Protein AF-A0A8J3HXG1-F1 (afdb_monomer_lite)

pLDDT: mean 81.87, std 23.13, range [26.91, 98.62]

InterPro domains:
  IPR010187 Selenoprotein B, glycine/betaine/sarcosine/D-proline reductase [PF07355] (33-116)

Structure (mmCIF, N/CA/C/O backbone):
data_AF-A0A8J3HXG1-F1
#
_entry.id   AF-A0A8J3HXG1-F1
#
loop_
_atom_site.group_PDB
_atom_site.id
_atom_site.type_symbol
_atom_site.label_atom_id
_atom_site.label_alt_id
_atom_site.label_comp_id
_atom_site.label_asym_id
_atom_site.label_entity_id
_atom_site.label_seq_id
_atom_site.pdbx_PDB_ins_code
_atom_site.Cartn_x
_atom_site.Cartn_y
_atom_site.Cartn_z
_atom_site.occupancy
_atom_site.B_iso_or_equiv
_atom_site.auth_seq_id
_atom_site.auth_comp_id
_atom_site.auth_asym_id
_atom_site.auth_atom_id
_atom_site.pdbx_PDB_model_num
ATOM 1 N N . MET A 1 1 ? -11.378 2.260 12.219 1.00 91.81 1 MET A N 1
ATOM 2 C CA . MET A 1 1 ? -10.792 1.097 11.531 1.00 91.81 1 MET A CA 1
ATOM 3 C C . MET A 1 1 ? -9.953 1.572 10.358 1.00 91.81 1 MET A C 1
ATOM 5 O O . MET A 1 1 ? -10.366 2.506 9.683 1.00 91.81 1 MET A O 1
ATOM 9 N N . PHE A 1 2 ? -8.800 0.956 10.105 1.00 95.31 2 PHE A N 1
ATOM 10 C CA . PHE A 1 2 ? -7.929 1.315 8.974 1.00 95.31 2 PHE A CA 1
ATOM 11 C C . PHE A 1 2 ? -7.847 0.192 7.942 1.00 95.31 2 PHE A C 1
ATOM 13 O O . PHE A 1 2 ? -7.826 -0.980 8.311 1.00 95.31 2 PHE A O 1
ATOM 20 N N . ALA A 1 3 ? -7.747 0.545 6.661 1.00 97.69 3 ALA A N 1
ATOM 21 C CA . ALA A 1 3 ? -7.418 -0.394 5.589 1.00 97.69 3 ALA A CA 1
ATOM 22 C C . ALA A 1 3 ? -6.125 0.002 4.863 1.00 97.69 3 ALA A C 1
ATOM 24 O O . ALA A 1 3 ? -5.722 1.164 4.884 1.00 97.69 3 ALA A O 1
ATOM 25 N N . LEU A 1 4 ? -5.483 -0.974 4.220 1.00 98.00 4 LEU A N 1
ATOM 26 C CA . LEU A 1 4 ? -4.248 -0.794 3.465 1.00 98.00 4 LEU A CA 1
ATOM 27 C C . LEU A 1 4 ? -4.506 -0.841 1.958 1.00 98.00 4 LEU A C 1
ATOM 29 O O . LEU A 1 4 ? -5.237 -1.702 1.462 1.00 98.00 4 LEU A O 1
ATOM 33 N N . VAL A 1 5 ? -3.839 0.048 1.229 1.00 98.56 5 VAL A N 1
ATOM 34 C CA . VAL A 1 5 ? -3.681 -0.031 -0.225 1.00 98.56 5 VAL A CA 1
ATOM 35 C C . VAL A 1 5 ? -2.202 0.126 -0.550 1.00 98.56 5 VAL A C 1
ATOM 37 O O . VAL A 1 5 ? -1.609 1.163 -0.271 1.00 98.56 5 VAL A O 1
ATOM 40 N N . SER A 1 6 ? -1.587 -0.886 -1.152 1.00 98.19 6 SER A N 1
ATOM 41 C CA . SER A 1 6 ? -0.173 -0.829 -1.518 1.00 98.19 6 SER A CA 1
ATOM 42 C C . SER A 1 6 ? 0.020 -0.901 -3.019 1.00 98.19 6 SER A C 1
ATOM 44 O O . SER A 1 6 ? -0.536 -1.767 -3.684 1.00 98.19 6 SER A O 1
ATOM 46 N N . THR A 1 7 ? 0.852 -0.002 -3.536 1.00 97.69 7 THR A N 1
ATOM 47 C CA . THR A 1 7 ? 1.308 0.020 -4.936 1.00 97.69 7 THR A CA 1
ATOM 48 C C . THR A 1 7 ? 2.710 -0.577 -5.074 1.00 97.69 7 THR A C 1
ATOM 50 O O . THR A 1 7 ? 3.541 -0.086 -5.832 1.00 97.69 7 THR A O 1
ATOM 53 N N . ALA A 1 8 ? 3.022 -1.569 -4.244 1.00 96.88 8 ALA A N 1
ATOM 54 C CA . ALA A 1 8 ? 4.334 -2.201 -4.183 1.00 96.88 8 ALA A CA 1
ATOM 55 C C . ALA A 1 8 ? 4.345 -3.623 -4.763 1.00 96.88 8 ALA A C 1
ATOM 57 O O . ALA A 1 8 ? 5.303 -4.355 -4.569 1.00 96.88 8 ALA A O 1
ATOM 58 N N . GLY A 1 9 ? 3.279 -4.049 -5.442 1.00 97.19 9 GLY A N 1
ATOM 59 C CA . GLY A 1 9 ? 3.188 -5.411 -5.962 1.00 97.19 9 GLY A CA 1
ATOM 60 C C . GLY A 1 9 ? 2.950 -6.467 -4.885 1.00 97.19 9 GLY A C 1
ATOM 61 O O . GLY A 1 9 ? 3.383 -7.601 -5.051 1.00 97.19 9 GLY A O 1
ATOM 62 N N . ILE A 1 10 ? 2.236 -6.121 -3.808 1.00 97.88 10 ILE A N 1
ATOM 63 C CA . ILE A 1 10 ? 1.809 -7.075 -2.771 1.00 97.88 10 ILE A CA 1
ATOM 64 C C . ILE A 1 10 ? 0.659 -7.939 -3.296 1.00 97.88 10 ILE A C 1
ATOM 66 O O . ILE A 1 10 ? -0.279 -7.423 -3.911 1.00 97.88 10 ILE A O 1
ATOM 70 N N . HIS A 1 11 ? 0.710 -9.243 -3.049 1.00 98.44 11 HIS A N 1
ATOM 71 C CA . HIS A 1 11 ? -0.382 -10.179 -3.328 1.00 98.44 11 HIS A CA 1
ATOM 72 C C . HIS A 1 11 ? -0.266 -11.446 -2.470 1.00 98.44 11 HIS A C 1
ATOM 74 O O . HIS A 1 11 ? 0.740 -11.650 -1.791 1.00 98.44 11 HIS A O 1
ATOM 80 N N . LEU A 1 12 ? -1.297 -12.295 -2.493 1.00 98.38 12 LEU A N 1
ATOM 81 C CA . LEU A 1 12 ? -1.225 -13.631 -1.896 1.00 98.38 12 LEU A CA 1
ATOM 82 C C . LEU A 1 12 ? -0.347 -14.534 -2.764 1.00 98.38 12 LEU A C 1
ATOM 84 O O . LEU A 1 12 ? -0.404 -14.450 -3.992 1.00 98.38 12 LEU A O 1
ATOM 88 N N . ARG A 1 13 ? 0.408 -15.439 -2.143 1.00 97.50 13 ARG A N 1
ATOM 89 C CA . ARG A 1 13 ? 1.285 -16.395 -2.841 1.00 97.50 13 ARG A CA 1
ATOM 90 C C . ARG A 1 13 ? 0.547 -17.274 -3.851 1.00 97.50 13 ARG A C 1
ATOM 92 O O . ARG A 1 13 ? 1.128 -17.675 -4.850 1.00 97.50 13 ARG A O 1
ATOM 99 N N . GLU A 1 14 ? -0.724 -17.564 -3.599 1.00 96.75 14 GLU A N 1
ATOM 100 C CA . GLU A 1 14 ? -1.574 -18.405 -4.445 1.00 96.75 14 GLU A CA 1
ATOM 101 C C . GLU A 1 14 ? -2.212 -17.636 -5.613 1.00 96.75 14 GLU A C 1
ATOM 103 O O . GLU A 1 14 ? -2.829 -18.240 -6.490 1.00 96.75 14 GLU A O 1
ATOM 108 N N . GLN A 1 15 ? -2.117 -16.303 -5.618 1.00 97.31 15 GLN A N 1
ATOM 109 C CA . GLN A 1 15 ? -2.610 -15.475 -6.715 1.00 97.31 15 GLN A CA 1
ATOM 110 C C . GLN A 1 15 ? -1.582 -15.402 -7.844 1.00 97.31 15 GLN A C 1
ATOM 112 O O . GLN A 1 15 ? -0.378 -15.430 -7.603 1.00 97.31 15 GLN A O 1
ATOM 117 N N . GLU A 1 16 ? -2.077 -15.221 -9.071 1.00 97.06 16 GLU A N 1
ATOM 118 C CA . GLU A 1 16 ? -1.235 -14.964 -10.242 1.00 97.06 16 GLU A CA 1
ATOM 119 C C . GLU A 1 16 ? -0.272 -13.791 -9.958 1.00 97.06 16 GLU A C 1
ATOM 121 O O . GLU A 1 16 ? -0.759 -12.704 -9.596 1.00 97.06 16 GLU A O 1
ATOM 126 N N . PRO A 1 17 ? 1.053 -13.981 -10.118 1.00 97.62 17 PRO A N 1
ATOM 127 C CA . PRO A 1 17 ? 2.040 -12.914 -9.986 1.00 97.62 17 PRO A CA 1
ATOM 128 C C . PRO A 1 17 ? 1.773 -11.751 -10.951 1.00 97.62 17 PRO A C 1
ATOM 130 O O . PRO A 1 17 ? 1.170 -11.922 -12.011 1.00 97.62 17 PRO A O 1
ATOM 133 N N . TYR A 1 18 ? 2.225 -10.549 -10.595 1.00 97.56 18 TYR A N 1
ATOM 134 C CA . TYR A 1 18 ? 2.090 -9.384 -11.473 1.00 97.56 18 TYR A CA 1
ATOM 135 C C . TYR A 1 18 ? 3.049 -9.448 -12.666 1.00 97.56 18 TYR A C 1
ATOM 137 O O . TYR A 1 18 ? 4.173 -9.944 -12.556 1.00 97.56 18 TYR A O 1
ATOM 145 N N . ASN A 1 19 ? 2.649 -8.848 -13.788 1.00 96.00 19 ASN A N 1
ATOM 146 C CA . ASN A 1 19 ? 3.582 -8.582 -14.879 1.00 96.00 19 ASN A CA 1
ATOM 147 C C . ASN A 1 19 ? 4.505 -7.405 -14.513 1.00 96.00 19 ASN A C 1
ATOM 149 O O . ASN A 1 19 ? 4.086 -6.248 -14.444 1.00 96.00 19 ASN A O 1
ATOM 153 N N . VAL A 1 20 ? 5.789 -7.691 -14.301 1.00 94.62 20 VAL A N 1
ATOM 154 C CA . VAL A 1 20 ? 6.754 -6.690 -13.826 1.00 94.62 20 VAL A CA 1
ATOM 155 C C . VAL A 1 20 ? 7.120 -5.612 -14.857 1.00 94.62 20 VAL A C 1
ATOM 157 O O . VAL A 1 20 ? 7.637 -4.560 -14.475 1.00 94.62 20 VAL A O 1
ATOM 160 N N . ASP A 1 21 ? 6.803 -5.819 -16.138 1.00 92.00 21 ASP A N 1
ATOM 161 C CA . ASP A 1 21 ? 7.042 -4.842 -17.211 1.00 92.00 21 ASP A CA 1
ATOM 162 C C . ASP A 1 21 ? 5.937 -3.772 -17.306 1.00 92.00 21 ASP A C 1
ATOM 164 O O . ASP A 1 21 ? 6.075 -2.772 -18.016 1.00 92.00 21 ASP A O 1
ATOM 168 N N . GLY A 1 22 ? 4.845 -3.952 -16.561 1.00 88.88 22 GLY A N 1
ATOM 169 C CA . GLY A 1 22 ? 3.719 -3.030 -16.502 1.00 88.88 22 GLY A CA 1
ATOM 170 C C . GLY A 1 22 ? 2.407 -3.778 -16.319 1.00 88.88 22 GLY A C 1
ATOM 171 O O . GLY A 1 22 ? 1.957 -4.474 -17.228 1.00 88.88 22 GLY A O 1
ATOM 172 N N . ASP A 1 23 ? 1.765 -3.592 -15.167 1.00 91.81 23 ASP A N 1
ATOM 173 C CA . ASP A 1 23 ? 0.525 -4.287 -14.825 1.00 91.81 23 ASP A CA 1
ATOM 174 C C . ASP A 1 23 ? -0.459 -3.337 -14.137 1.00 91.81 23 ASP A C 1
ATOM 176 O O . ASP A 1 23 ? -0.133 -2.643 -13.174 1.00 91.81 23 ASP A O 1
ATOM 180 N N . ASN A 1 24 ? -1.679 -3.308 -14.665 1.00 96.38 24 ASN A N 1
ATOM 181 C CA . ASN A 1 24 ? -2.797 -2.524 -14.148 1.00 96.38 24 ASN A CA 1
ATOM 182 C C . ASN A 1 24 ? -3.816 -3.391 -13.386 1.00 96.38 24 ASN A C 1
ATOM 184 O O . ASN A 1 24 ? -4.893 -2.920 -13.016 1.00 96.38 24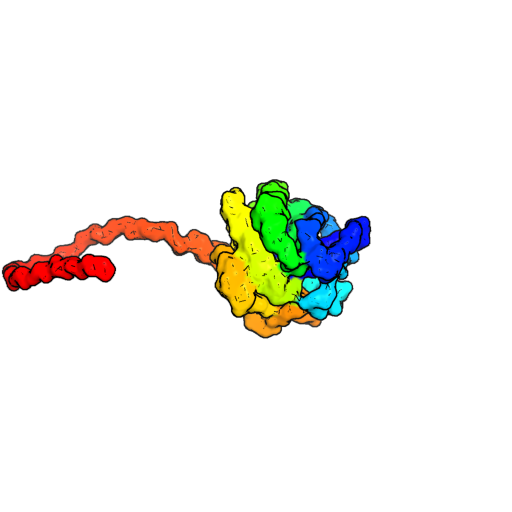 ASN A O 1
ATOM 188 N N . SER A 1 25 ? -3.497 -4.657 -13.139 1.00 97.19 25 SER A N 1
ATOM 189 C CA . SER A 1 25 ? -4.263 -5.528 -12.266 1.00 97.19 25 SER A CA 1
ATOM 190 C C . SER A 1 25 ? -3.928 -5.268 -10.797 1.00 97.19 25 SER A C 1
ATOM 192 O O . SER A 1 25 ? -2.834 -4.845 -10.425 1.00 97.19 25 SER A O 1
ATOM 194 N N . TRP A 1 26 ? -4.908 -5.528 -9.943 1.00 98.25 26 TRP A N 1
ATOM 195 C CA . TRP A 1 26 ? -4.802 -5.442 -8.492 1.00 98.25 26 TRP A CA 1
ATOM 196 C C . TRP A 1 26 ? -5.302 -6.748 -7.877 1.00 98.25 26 TRP A C 1
ATOM 198 O O . TRP A 1 26 ? -5.868 -7.607 -8.563 1.00 98.25 26 TRP A O 1
ATOM 208 N N . ARG A 1 27 ? -5.062 -6.929 -6.583 1.00 98.31 27 ARG A N 1
ATOM 209 C CA . ARG A 1 27 ? -5.483 -8.095 -5.813 1.00 98.31 27 ARG A CA 1
ATOM 210 C C . ARG A 1 27 ? -6.195 -7.651 -4.549 1.00 98.31 27 ARG A C 1
ATOM 212 O O . ARG A 1 27 ? -5.752 -6.736 -3.855 1.00 98.31 27 ARG A O 1
ATOM 219 N N . LEU A 1 28 ? -7.302 -8.322 -4.254 1.00 98.19 28 LEU A N 1
ATOM 220 C CA . LEU A 1 28 ? -7.943 -8.224 -2.953 1.00 98.19 28 LEU A CA 1
ATOM 221 C C . LEU A 1 28 ? -7.133 -9.043 -1.947 1.00 98.19 28 LEU A C 1
ATOM 223 O O . LEU A 1 28 ? -6.837 -10.213 -2.198 1.00 98.19 28 LEU A O 1
ATOM 227 N N . ILE A 1 29 ? -6.821 -8.428 -0.814 1.00 98.44 29 ILE A N 1
ATOM 228 C CA . ILE A 1 29 ? -6.118 -9.044 0.307 1.00 98.44 29 ILE A CA 1
ATOM 229 C C . ILE A 1 29 ? -7.092 -9.085 1.497 1.00 98.44 29 ILE A C 1
ATOM 231 O O . ILE A 1 29 ? -7.519 -8.022 1.961 1.00 98.44 29 ILE A O 1
ATOM 235 N N . PRO A 1 30 ? -7.493 -10.276 1.981 1.00 97.38 30 PRO A N 1
ATOM 236 C CA . PRO A 1 30 ? -8.384 -10.401 3.134 1.00 97.38 30 PRO A CA 1
ATOM 237 C C . PRO A 1 30 ? -7.750 -9.865 4.423 1.00 97.38 30 PRO A C 1
ATOM 239 O O . PRO A 1 30 ? -6.590 -10.142 4.713 1.00 97.38 30 PRO A O 1
ATOM 242 N N . GLY A 1 31 ? -8.525 -9.164 5.250 1.00 94.75 31 GLY A N 1
ATOM 243 C CA . GLY A 1 31 ? -8.043 -8.589 6.512 1.00 94.75 31 GLY A CA 1
ATOM 244 C C . GLY A 1 31 ? -7.661 -9.615 7.586 1.00 94.75 31 GLY A C 1
ATOM 245 O O . GLY A 1 31 ? -7.004 -9.258 8.560 1.00 94.75 31 GLY A O 1
ATOM 246 N N . ASN A 1 32 ? -8.019 -10.894 7.419 1.00 95.25 32 ASN A N 1
ATOM 247 C CA . ASN A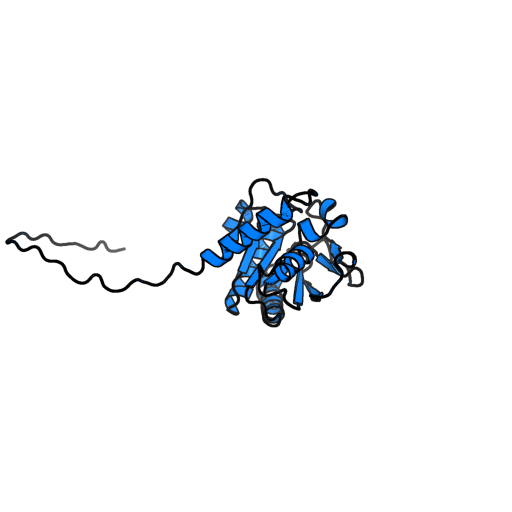 1 32 ? -7.655 -12.009 8.306 1.00 95.25 32 ASN A CA 1
ATOM 248 C C . ASN A 1 32 ? -6.511 -12.893 7.763 1.00 95.25 32 ASN A C 1
ATOM 250 O O . ASN A 1 32 ? -6.193 -13.912 8.378 1.00 95.25 32 ASN A O 1
ATOM 254 N N . ILE A 1 33 ? -5.899 -12.518 6.632 1.00 97.50 33 ILE A N 1
ATOM 255 C CA . ILE A 1 33 ? -4.796 -13.274 6.022 1.00 97.50 33 ILE A CA 1
ATOM 256 C C . ILE A 1 33 ? -3.579 -13.337 6.954 1.00 97.50 33 ILE A C 1
ATOM 258 O O . ILE A 1 33 ? -3.272 -12.360 7.640 1.00 97.50 33 ILE A O 1
ATOM 262 N N . GLN A 1 34 ? -2.870 -14.462 6.984 1.00 97.50 34 GLN A N 1
ATOM 263 C CA . GLN A 1 34 ? -1.567 -14.515 7.653 1.00 97.50 34 GLN A CA 1
ATOM 264 C C . GLN A 1 34 ? -0.536 -13.824 6.753 1.00 97.50 34 GLN A C 1
ATOM 266 O O . GLN A 1 34 ? -0.524 -14.056 5.544 1.00 97.50 34 GLN A O 1
ATOM 271 N N . THR A 1 35 ? 0.279 -12.920 7.293 1.00 95.31 35 THR A N 1
ATOM 272 C CA . THR A 1 35 ? 1.196 -12.092 6.488 1.00 95.31 35 THR A CA 1
ATOM 273 C C . THR A 1 35 ? 2.280 -12.918 5.804 1.00 95.31 35 THR A C 1
ATOM 275 O O . THR A 1 35 ? 2.737 -12.543 4.728 1.00 95.31 35 THR A O 1
ATOM 278 N N . GLU A 1 36 ? 2.592 -14.105 6.321 1.00 95.56 36 GLU A N 1
ATOM 279 C CA . GLU A 1 36 ? 3.483 -15.080 5.692 1.00 95.56 36 GLU A CA 1
ATOM 280 C C . GLU A 1 36 ? 2.924 -15.619 4.367 1.00 95.56 36 GLU A C 1
ATOM 282 O O . GLU A 1 36 ? 3.687 -16.106 3.534 1.00 95.56 36 GLU A O 1
ATOM 287 N N . GLN A 1 37 ? 1.608 -15.521 4.142 1.00 97.69 37 GLN A N 1
ATOM 288 C CA . GLN A 1 37 ? 0.949 -15.891 2.881 1.00 97.69 37 GLN A CA 1
ATOM 289 C C . GLN A 1 37 ? 1.020 -14.779 1.829 1.00 97.69 37 GLN A C 1
ATOM 291 O O . GLN A 1 37 ? 0.559 -14.967 0.704 1.00 97.69 37 GLN A O 1
ATOM 296 N N . LEU A 1 38 ? 1.587 -13.622 2.173 1.00 98.19 38 LEU A N 1
ATOM 297 C CA . LEU A 1 38 ? 1.818 -12.530 1.240 1.00 98.19 38 LEU A CA 1
ATOM 298 C C . LEU A 1 38 ? 3.214 -12.632 0.624 1.00 98.19 38 LEU A C 1
ATOM 300 O O . LEU A 1 38 ? 4.141 -13.211 1.194 1.00 98.19 38 LEU A O 1
ATOM 304 N N . MET A 1 39 ? 3.349 -12.062 -0.567 1.00 97.62 39 MET A N 1
ATOM 305 C CA . MET A 1 39 ? 4.622 -11.886 -1.252 1.00 97.62 39 MET A CA 1
ATOM 306 C C . MET A 1 39 ? 4.608 -10.632 -2.130 1.00 97.62 39 MET A C 1
ATOM 308 O O . MET A 1 39 ? 3.556 -10.026 -2.361 1.00 97.62 39 MET A O 1
ATOM 312 N N . VAL A 1 40 ? 5.791 -10.265 -2.621 1.00 97.81 40 VAL A N 1
ATOM 313 C CA . VAL A 1 40 ? 6.011 -9.167 -3.561 1.00 97.81 40 VAL A CA 1
ATOM 314 C C . VAL A 1 40 ? 6.325 -9.739 -4.943 1.00 97.81 40 VAL A C 1
ATOM 316 O O . VAL A 1 40 ? 7.210 -10.579 -5.079 1.00 97.81 40 VAL A O 1
ATOM 319 N N . THR A 1 41 ? 5.659 -9.231 -5.981 1.00 97.31 41 THR A N 1
ATOM 320 C CA . THR A 1 41 ? 6.118 -9.374 -7.372 1.00 97.31 41 THR A CA 1
ATOM 321 C C . THR A 1 41 ? 6.328 -7.990 -7.971 1.00 97.31 41 THR A C 1
ATOM 323 O O . THR A 1 41 ? 5.383 -7.363 -8.457 1.00 97.31 41 THR A O 1
ATOM 326 N N . HIS A 1 42 ? 7.565 -7.486 -7.903 1.00 95.31 42 HIS A N 1
ATOM 327 C CA . HIS A 1 42 ? 7.916 -6.161 -8.406 1.00 95.31 42 HIS A CA 1
ATOM 328 C C . HIS A 1 42 ? 9.433 -5.986 -8.594 1.00 95.31 42 HIS A C 1
ATOM 330 O O . HIS A 1 42 ? 10.186 -6.087 -7.636 1.00 95.31 42 HIS A O 1
ATOM 336 N N . SER A 1 43 ? 9.901 -5.638 -9.798 1.00 94.12 43 SER A N 1
ATOM 337 C CA . SER A 1 43 ? 11.346 -5.565 -10.103 1.00 94.12 43 SER A CA 1
ATOM 338 C C . SER A 1 43 ? 11.976 -4.165 -10.012 1.00 94.12 43 SER A C 1
ATOM 340 O O . SER A 1 43 ? 13.196 -4.041 -10.085 1.00 94.12 43 SER A O 1
ATOM 342 N N . HIS A 1 44 ? 11.185 -3.093 -9.850 1.00 92.75 44 HIS A N 1
ATOM 343 C CA . HIS A 1 44 ? 11.702 -1.705 -9.884 1.00 92.75 44 HIS A CA 1
ATOM 344 C C . HIS A 1 44 ? 12.054 -1.104 -8.510 1.00 92.75 44 HIS A C 1
ATOM 346 O O . HIS A 1 44 ? 12.119 0.121 -8.377 1.00 92.75 44 HIS A O 1
ATOM 352 N N . TYR A 1 45 ? 12.235 -1.933 -7.480 1.00 93.12 45 TYR A N 1
ATOM 353 C CA . TYR A 1 45 ? 12.823 -1.549 -6.191 1.00 93.12 45 TYR A CA 1
ATOM 354 C C . TYR A 1 45 ? 13.402 -2.787 -5.481 1.00 93.12 45 TYR A C 1
ATOM 356 O O . TYR A 1 45 ? 13.021 -3.909 -5.805 1.00 93.12 45 TYR A O 1
ATOM 364 N N . ASP A 1 46 ? 14.320 -2.586 -4.533 1.00 92.50 46 ASP A N 1
ATOM 365 C CA . ASP A 1 46 ? 14.860 -3.671 -3.704 1.00 92.50 46 ASP A CA 1
ATOM 366 C C . ASP A 1 46 ? 13.850 -4.052 -2.615 1.00 92.50 46 ASP A C 1
ATOM 368 O O . ASP A 1 46 ? 13.515 -3.229 -1.761 1.00 92.50 46 ASP A O 1
ATOM 372 N N . HIS A 1 47 ? 13.341 -5.281 -2.674 1.00 93.00 47 HIS A N 1
ATOM 373 C CA . HIS A 1 47 ? 12.312 -5.790 -1.771 1.00 93.00 47 HIS A CA 1
ATOM 374 C C . HIS A 1 47 ? 12.813 -6.902 -0.837 1.00 93.00 47 HIS A C 1
ATOM 376 O O . HIS A 1 47 ? 11.994 -7.563 -0.207 1.00 93.00 47 HIS A O 1
ATOM 382 N N . GLN A 1 48 ? 14.132 -7.079 -0.680 1.00 92.38 48 GLN A N 1
ATOM 383 C CA . GLN A 1 48 ? 14.703 -8.116 0.199 1.00 92.38 48 GLN A CA 1
ATOM 384 C C . GLN A 1 48 ? 14.226 -8.020 1.658 1.00 92.38 48 GLN A C 1
ATOM 386 O O . GLN A 1 48 ? 14.061 -9.042 2.325 1.00 92.38 48 GLN A O 1
ATOM 391 N N . ASP A 1 49 ? 13.998 -6.806 2.163 1.00 90.25 49 ASP A N 1
ATOM 392 C CA . ASP A 1 49 ? 13.441 -6.606 3.505 1.00 90.25 49 ASP A CA 1
ATOM 393 C C . ASP A 1 49 ? 11.969 -7.043 3.562 1.00 90.25 49 ASP A C 1
ATOM 395 O O . ASP A 1 49 ? 11.564 -7.707 4.511 1.00 90.25 49 ASP A O 1
ATOM 399 N N . ALA A 1 50 ? 11.185 -6.742 2.520 1.00 91.38 50 ALA A N 1
ATOM 400 C CA . ALA A 1 50 ? 9.776 -7.131 2.414 1.00 91.38 50 ALA A CA 1
ATOM 401 C C . ALA A 1 50 ? 9.585 -8.642 2.217 1.00 91.38 50 ALA A C 1
ATOM 403 O O . ALA A 1 50 ? 8.577 -9.196 2.654 1.00 91.38 50 ALA A O 1
ATOM 404 N N . ASP A 1 51 ? 10.552 -9.311 1.587 1.00 93.19 51 ASP A N 1
ATOM 405 C CA . ASP A 1 51 ? 10.569 -10.770 1.448 1.00 93.19 51 ASP A CA 1
ATOM 406 C C . ASP A 1 51 ? 10.784 -11.477 2.791 1.00 93.19 51 ASP A C 1
ATOM 408 O O . ASP A 1 51 ? 10.326 -12.607 2.972 1.00 93.19 51 ASP A O 1
ATOM 412 N N . GLN A 1 52 ? 11.477 -10.819 3.726 1.00 91.75 52 GLN A N 1
ATOM 413 C CA . GLN A 1 52 ? 11.695 -11.307 5.088 1.00 91.75 52 GLN A CA 1
ATOM 414 C C . GLN A 1 52 ? 10.544 -10.921 6.023 1.00 91.75 52 GLN A C 1
ATOM 416 O O . GLN A 1 52 ? 10.067 -11.763 6.780 1.00 91.75 52 GLN A O 1
ATOM 421 N N . ASP A 1 53 ? 10.095 -9.665 5.966 1.00 91.38 53 ASP A N 1
ATOM 422 C CA . ASP A 1 53 ? 8.951 -9.151 6.717 1.00 91.38 53 ASP A CA 1
ATOM 423 C C . ASP A 1 53 ? 8.148 -8.157 5.870 1.00 91.38 53 ASP A C 1
ATOM 425 O O . ASP A 1 53 ? 8.513 -6.989 5.698 1.00 91.38 53 ASP A O 1
ATOM 429 N N . ILE A 1 54 ? 6.986 -8.609 5.396 1.00 93.00 54 ILE A N 1
ATOM 430 C CA . ILE A 1 54 ? 6.093 -7.811 4.554 1.00 93.00 54 ILE A CA 1
ATOM 431 C C . ILE A 1 54 ? 5.625 -6.524 5.255 1.00 93.00 54 ILE A C 1
ATOM 433 O O . ILE A 1 54 ? 5.246 -5.562 4.583 1.00 93.00 54 ILE A O 1
ATOM 437 N N . ASN A 1 55 ? 5.672 -6.458 6.594 1.00 91.75 55 ASN A N 1
ATOM 438 C CA . ASN A 1 55 ? 5.234 -5.293 7.361 1.00 91.75 55 ASN A CA 1
ATOM 439 C C . ASN A 1 55 ? 6.098 -4.044 7.125 1.00 91.75 55 ASN A C 1
ATOM 441 O O . ASN A 1 55 ? 5.639 -2.937 7.424 1.00 91.75 55 ASN A O 1
ATOM 445 N N . CYS A 1 56 ? 7.291 -4.170 6.528 1.00 88.19 56 CYS A N 1
ATOM 446 C CA . CYS A 1 56 ? 8.105 -3.014 6.133 1.00 88.19 56 CYS A CA 1
ATOM 447 C C . CYS A 1 56 ? 7.438 -2.161 5.032 1.00 88.19 56 CYS A C 1
ATOM 449 O O . CYS A 1 56 ? 7.746 -0.973 4.881 1.00 88.19 56 CYS A O 1
ATOM 451 N N . ILE A 1 57 ? 6.489 -2.737 4.282 1.00 90.62 57 ILE A N 1
ATOM 452 C CA . ILE A 1 57 ? 5.770 -2.065 3.193 1.00 90.62 57 ILE A CA 1
ATOM 453 C C . ILE A 1 57 ? 4.251 -2.255 3.248 1.00 90.62 57 ILE A C 1
ATOM 455 O O . ILE A 1 57 ? 3.507 -1.423 2.727 1.00 90.62 57 ILE A O 1
ATOM 459 N N . PHE A 1 58 ? 3.769 -3.303 3.909 1.00 95.25 58 PHE A N 1
ATOM 460 C CA . PHE A 1 58 ? 2.358 -3.624 4.081 1.00 95.25 58 PHE A CA 1
ATOM 461 C C . PHE A 1 58 ? 2.076 -3.968 5.555 1.00 95.25 58 PHE A C 1
ATOM 463 O O . PHE A 1 58 ? 2.010 -5.144 5.910 1.00 95.25 58 PHE A O 1
ATOM 470 N N . PRO A 1 59 ? 1.942 -2.954 6.436 1.00 93.62 59 PRO A N 1
ATOM 471 C CA . PRO A 1 59 ? 1.978 -3.107 7.897 1.00 93.62 59 PRO A CA 1
ATOM 472 C C . PRO A 1 59 ? 0.670 -3.661 8.488 1.00 93.62 59 PRO A C 1
ATOM 474 O O . PRO A 1 59 ? 0.026 -3.028 9.328 1.00 93.62 59 PRO A O 1
ATOM 477 N N . LEU A 1 60 ? 0.235 -4.830 8.020 1.00 94.88 60 LEU A N 1
ATOM 478 C CA . LEU A 1 60 ? -1.020 -5.451 8.430 1.00 94.88 60 LEU A CA 1
ATOM 479 C C . LEU A 1 60 ? -0.968 -5.927 9.884 1.00 94.88 60 LEU A C 1
ATOM 481 O O . LEU A 1 60 ? -1.892 -5.647 10.648 1.00 94.88 60 LEU A O 1
ATOM 485 N N . ASP A 1 61 ? 0.118 -6.581 10.294 1.00 93.69 61 ASP A N 1
ATOM 486 C CA . ASP A 1 61 ? 0.255 -7.049 11.676 1.00 93.69 61 ASP A CA 1
ATOM 487 C C . ASP A 1 61 ? 0.417 -5.881 12.630 1.00 93.69 61 ASP A C 1
ATOM 489 O O . ASP A 1 61 ? -0.161 -5.878 13.711 1.00 93.69 61 ASP A O 1
ATOM 493 N N . ARG A 1 62 ? 1.095 -4.819 12.189 1.00 90.62 62 ARG A N 1
ATOM 494 C CA . ARG A 1 62 ? 1.199 -3.583 12.969 1.00 90.62 62 ARG A CA 1
ATOM 495 C C . ARG A 1 62 ? -0.167 -2.954 13.206 1.00 90.62 62 ARG A C 1
ATOM 497 O O . ARG A 1 62 ? -0.472 -2.569 14.326 1.00 90.62 62 ARG A O 1
ATOM 504 N N . LEU A 1 63 ? -1.040 -2.897 12.198 1.00 92.00 63 LEU A N 1
ATOM 505 C CA . LEU A 1 63 ? -2.418 -2.442 12.415 1.00 92.00 63 LEU A CA 1
ATOM 506 C C . LEU A 1 63 ? -3.183 -3.345 13.395 1.00 92.00 63 LEU A C 1
ATOM 508 O O . LEU A 1 63 ? -3.941 -2.837 14.220 1.00 92.00 63 LEU A O 1
ATOM 512 N N . ARG A 1 64 ? -2.982 -4.665 13.340 1.00 93.69 64 ARG A N 1
ATOM 513 C CA . ARG A 1 64 ? -3.621 -5.609 14.273 1.00 93.69 64 ARG A CA 1
ATOM 514 C C . ARG A 1 64 ? -3.132 -5.422 15.705 1.00 93.69 64 ARG A C 1
ATOM 516 O O . ARG A 1 64 ? -3.958 -5.419 16.612 1.00 93.69 64 ARG A O 1
ATOM 523 N N . GLU A 1 65 ? -1.835 -5.212 15.903 1.00 91.50 65 GLU A N 1
ATOM 524 C CA . GLU A 1 65 ? -1.239 -4.888 17.205 1.00 91.50 65 GLU A CA 1
ATOM 525 C C . GLU A 1 65 ? -1.854 -3.609 17.778 1.00 91.50 65 GLU A C 1
ATOM 527 O O . GLU A 1 65 ? -2.379 -3.621 18.889 1.00 91.50 65 GLU A O 1
ATOM 532 N N . LEU A 1 66 ? -1.921 -2.534 16.985 1.00 89.25 66 LEU A N 1
ATOM 533 C CA . LEU A 1 66 ? -2.536 -1.274 17.415 1.00 89.25 66 LEU A CA 1
ATOM 534 C C . LEU A 1 66 ? -4.027 -1.407 17.740 1.00 89.25 66 LEU A C 1
ATOM 536 O O . LEU A 1 66 ? -4.535 -0.708 18.619 1.00 89.25 66 LEU A O 1
ATOM 540 N N . ALA A 1 67 ? -4.743 -2.277 17.027 1.00 91.88 67 ALA A N 1
ATOM 541 C CA . ALA A 1 67 ? -6.134 -2.584 17.331 1.00 91.88 67 ALA A CA 1
ATOM 542 C C . ALA A 1 67 ? -6.263 -3.382 18.638 1.00 91.88 67 ALA A C 1
ATOM 544 O O . ALA A 1 67 ? -7.133 -3.076 19.451 1.00 91.88 67 ALA A O 1
ATOM 545 N N . ALA A 1 68 ? -5.386 -4.364 18.868 1.00 92.88 68 ALA A N 1
ATOM 546 C CA . ALA A 1 68 ? -5.347 -5.152 20.099 1.00 92.88 68 ALA A CA 1
ATOM 547 C C . ALA A 1 68 ? -4.985 -4.298 21.328 1.00 92.88 68 ALA A C 1
ATOM 549 O O . ALA A 1 68 ? -5.528 -4.513 22.409 1.00 92.88 68 ALA A O 1
ATOM 550 N N . GLU A 1 69 ? -4.128 -3.291 21.150 1.00 91.00 69 GLU A N 1
ATOM 551 C CA . GLU A 1 69 ? -3.784 -2.292 22.170 1.00 91.00 69 GLU A CA 1
ATOM 552 C C . GLU A 1 69 ? -4.883 -1.231 22.380 1.00 91.00 69 GLU A C 1
ATOM 554 O O . GLU A 1 69 ? -4.787 -0.408 23.291 1.00 91.00 69 GLU A O 1
ATOM 559 N N . GLY A 1 70 ? -5.935 -1.220 21.552 1.00 90.25 70 GLY A N 1
ATOM 560 C CA . GLY A 1 70 ? -7.028 -0.245 21.627 1.00 90.25 70 GLY A CA 1
ATOM 561 C C . GLY A 1 70 ? -6.657 1.167 21.156 1.00 90.25 70 GLY A C 1
ATOM 562 O O . GLY A 1 70 ? -7.418 2.107 21.383 1.00 90.25 70 GLY A O 1
ATOM 563 N N . ILE A 1 71 ? -5.508 1.334 20.491 1.00 87.50 71 ILE A N 1
ATOM 564 C CA . ILE A 1 71 ? -5.046 2.619 19.938 1.00 87.50 71 ILE A CA 1
ATOM 565 C C . ILE A 1 71 ? -5.888 3.016 18.720 1.00 87.50 71 ILE A C 1
ATOM 567 O O . ILE A 1 71 ? -6.178 4.197 18.514 1.00 87.50 71 ILE A O 1
ATOM 571 N N . ILE A 1 72 ? -6.297 2.033 17.915 1.00 90.06 72 ILE A N 1
ATOM 572 C CA . ILE A 1 72 ? -7.210 2.221 16.784 1.00 90.06 72 ILE A CA 1
ATOM 573 C C . ILE A 1 72 ? -8.459 1.356 16.957 1.00 90.06 72 ILE A C 1
ATOM 575 O O . ILE A 1 72 ? -8.414 0.293 17.564 1.00 90.06 72 ILE A O 1
ATOM 579 N N . GLY A 1 73 ? -9.575 1.770 16.351 1.00 90.06 73 GLY A N 1
ATOM 580 C CA . GLY A 1 73 ? -10.846 1.040 16.461 1.00 90.06 73 GLY A CA 1
ATOM 581 C C . GLY A 1 73 ? -10.907 -0.314 15.736 1.00 90.06 73 GLY A C 1
ATOM 582 O O . GLY A 1 73 ? -11.938 -0.969 15.791 1.00 90.06 73 GLY A O 1
ATOM 583 N N . GLY A 1 74 ? -9.856 -0.718 15.012 1.00 94.12 74 GLY A N 1
ATOM 584 C CA . GLY A 1 74 ? -9.788 -2.008 14.316 1.00 94.12 74 GLY A CA 1
ATOM 585 C C . GLY A 1 74 ? -9.117 -1.945 12.943 1.00 94.12 74 GLY A C 1
ATOM 586 O O . GLY A 1 74 ? -8.659 -0.888 12.498 1.00 94.12 74 GLY A O 1
ATOM 587 N N . VAL A 1 75 ? -9.114 -3.081 12.250 1.00 95.38 75 VAL A N 1
ATOM 588 C CA . VAL A 1 75 ? -8.536 -3.258 10.909 1.00 95.38 75 VAL A CA 1
ATOM 589 C C . VAL A 1 75 ? -9.648 -3.647 9.938 1.00 95.38 75 VAL A C 1
ATOM 591 O O . VAL A 1 75 ? -10.491 -4.476 10.272 1.00 95.38 75 VAL A O 1
ATOM 594 N N . GLY A 1 76 ? -9.687 -3.014 8.766 1.00 95.50 76 GLY A N 1
ATOM 595 C CA . GLY A 1 76 ? -10.669 -3.306 7.722 1.00 95.50 76 GLY A CA 1
ATOM 596 C C . GLY A 1 76 ? -10.561 -4.746 7.221 1.00 95.50 76 GLY A C 1
ATOM 597 O O . GLY A 1 76 ? -9.484 -5.333 7.216 1.00 95.50 76 GLY A O 1
ATOM 598 N N . ASP A 1 77 ? -11.671 -5.314 6.760 1.00 96.06 77 ASP A N 1
ATOM 599 C CA . ASP A 1 77 ? -11.723 -6.708 6.293 1.00 96.06 77 ASP A CA 1
ATOM 600 C C . ASP A 1 77 ? -11.163 -6.901 4.870 1.00 96.06 77 ASP A C 1
ATOM 602 O O . ASP A 1 77 ? -10.991 -8.031 4.406 1.00 96.06 77 ASP A O 1
ATOM 606 N N . LYS A 1 78 ? -10.882 -5.796 4.173 1.00 96.75 78 LYS A N 1
ATOM 607 C CA . LYS A 1 78 ? -10.362 -5.754 2.806 1.00 96.75 78 LYS A CA 1
ATOM 608 C C . LYS A 1 78 ? -9.208 -4.775 2.712 1.00 96.75 78 LYS A C 1
ATOM 610 O O . LYS A 1 78 ? -9.288 -3.635 3.174 1.00 96.75 78 LYS A O 1
ATOM 615 N N . HIS A 1 79 ? -8.169 -5.217 2.031 1.00 98.38 79 HIS A N 1
ATOM 616 C CA . HIS A 1 79 ? -7.01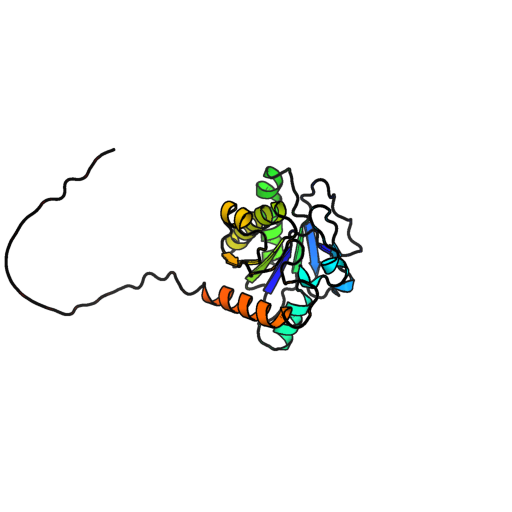9 -4.422 1.641 1.00 98.38 79 HIS A CA 1
ATOM 617 C C . HIS A 1 79 ? -6.725 -4.671 0.167 1.00 98.38 79 HIS A C 1
ATOM 619 O O . HIS A 1 79 ? -7.201 -5.657 -0.400 1.00 98.38 79 HIS A O 1
ATOM 625 N N . LEU A 1 80 ? -5.953 -3.791 -0.464 1.00 98.62 80 LEU A N 1
ATOM 626 C CA . LEU A 1 80 ? -5.625 -3.925 -1.880 1.00 98.62 80 LEU A CA 1
ATOM 627 C C . LEU A 1 80 ? -4.119 -3.937 -2.098 1.00 98.62 80 LEU A C 1
ATOM 629 O O . LEU A 1 80 ? -3.396 -3.073 -1.602 1.00 98.62 80 LEU A O 1
ATOM 633 N N . GLY A 1 81 ? -3.675 -4.899 -2.892 1.00 98.19 81 GLY A N 1
ATOM 634 C CA . GLY A 1 81 ? -2.368 -4.891 -3.524 1.00 98.19 81 GLY A CA 1
ATOM 635 C C . GLY A 1 81 ? -2.502 -4.465 -4.979 1.00 98.19 81 GLY A C 1
ATOM 636 O O . GLY A 1 81 ? -3.436 -4.868 -5.666 1.00 98.19 81 GLY A O 1
ATOM 637 N N . PHE A 1 82 ? -1.590 -3.634 -5.450 1.00 98.19 82 PHE A N 1
ATOM 638 C CA . PHE A 1 82 ? -1.498 -3.190 -6.832 1.00 98.19 82 PHE A CA 1
ATOM 639 C C . PHE A 1 82 ? -0.036 -3.210 -7.247 1.00 98.19 82 PHE A C 1
ATOM 641 O O . PHE A 1 82 ? 0.831 -2.885 -6.431 1.00 98.19 82 PHE A O 1
ATOM 648 N N . MET A 1 83 ? 0.241 -3.562 -8.503 1.00 95.69 83 MET A N 1
ATOM 649 C CA . MET A 1 83 ? 1.613 -3.589 -9.006 1.00 95.69 83 MET A CA 1
ATOM 650 C C . MET A 1 83 ? 2.267 -2.208 -8.833 1.00 95.69 83 MET A C 1
ATOM 652 O O . MET A 1 83 ? 3.286 -2.093 -8.167 1.00 95.69 83 MET A O 1
ATOM 656 N N . GLY A 1 84 ? 1.643 -1.134 -9.323 1.00 88.19 84 GLY A N 1
ATOM 657 C CA . GLY A 1 84 ? 2.126 0.237 -9.105 1.00 88.19 84 GLY A CA 1
ATOM 658 C C . GLY A 1 84 ? 3.047 0.776 -10.198 1.00 88.19 84 GLY A C 1
ATOM 659 O O . GLY A 1 84 ? 3.035 1.981 -10.451 1.00 88.19 84 GLY A O 1
ATOM 660 N N . TYR A 1 85 ? 3.788 -0.082 -10.898 1.00 93.56 85 TYR A N 1
ATOM 661 C CA . TYR A 1 85 ? 4.504 0.273 -12.121 1.00 93.56 85 TYR A CA 1
ATOM 662 C C . TYR A 1 85 ? 3.594 0.073 -13.338 1.00 93.56 85 TYR A C 1
ATOM 664 O O . TYR A 1 85 ? 3.261 -1.046 -13.721 1.00 93.56 85 TYR A O 1
ATOM 672 N N . THR A 1 86 ? 3.190 1.180 -13.963 1.00 91.62 86 THR A N 1
ATOM 673 C CA . THR A 1 86 ? 2.344 1.160 -15.159 1.00 91.62 86 THR A CA 1
ATOM 674 C C . THR A 1 86 ? 2.790 2.189 -16.181 1.00 91.62 86 THR A C 1
ATOM 676 O O . THR A 1 86 ? 3.170 3.313 -15.847 1.00 91.62 86 THR A O 1
ATOM 679 N N . GLN A 1 87 ? 2.710 1.799 -17.449 1.00 89.94 87 GLN A N 1
ATOM 680 C CA . GLN A 1 87 ? 2.886 2.687 -18.597 1.00 89.94 87 GLN A CA 1
ATOM 681 C C . GLN A 1 87 ? 1.531 3.125 -19.177 1.00 89.94 87 GLN A C 1
ATOM 683 O O . GLN A 1 87 ? 1.448 4.129 -19.885 1.00 89.94 87 GLN A O 1
ATOM 688 N N . ASN A 1 88 ? 0.448 2.417 -18.840 1.00 94.50 88 ASN A N 1
ATOM 689 C CA . ASN A 1 88 ? -0.900 2.712 -19.311 1.00 94.50 88 ASN A CA 1
ATOM 690 C C . ASN A 1 88 ? -1.667 3.548 -18.276 1.00 94.50 88 ASN A C 1
ATOM 692 O O . ASN A 1 88 ? -2.573 3.074 -17.586 1.00 94.50 88 ASN A O 1
ATOM 696 N N . PHE A 1 89 ? -1.294 4.826 -18.184 1.00 94.19 89 PHE A N 1
ATOM 697 C CA . PHE A 1 89 ? -1.931 5.779 -17.272 1.00 94.19 89 PHE A CA 1
ATOM 698 C C . PHE A 1 89 ? -3.400 6.042 -17.598 1.00 94.19 89 PHE A C 1
ATOM 700 O O . PHE A 1 89 ? -4.173 6.313 -16.686 1.00 94.19 89 PHE A O 1
ATOM 707 N N . ARG A 1 90 ? -3.803 5.957 -18.872 1.00 96.12 90 ARG A N 1
ATOM 708 C CA . ARG A 1 90 ? -5.208 6.150 -19.252 1.00 96.12 90 ARG A CA 1
ATOM 709 C C . ARG A 1 90 ? -6.093 5.129 -18.545 1.00 96.12 90 ARG A C 1
ATOM 711 O O . ARG A 1 90 ? -7.027 5.509 -17.854 1.00 96.12 90 ARG A O 1
ATOM 718 N N . ASP A 1 91 ? -5.744 3.853 -18.670 1.00 97.06 91 ASP A N 1
ATOM 719 C CA . ASP A 1 91 ? -6.483 2.762 -18.037 1.00 97.06 91 ASP A CA 1
ATOM 720 C C . ASP A 1 91 ? -6.426 2.828 -16.499 1.00 97.06 91 ASP A C 1
ATOM 722 O O . ASP A 1 91 ? -7.421 2.539 -15.832 1.00 97.06 91 ASP A O 1
ATOM 726 N N . LEU A 1 92 ? -5.308 3.301 -15.928 1.00 97.31 92 LEU A N 1
ATOM 727 C CA . LEU A 1 92 ? -5.214 3.567 -14.490 1.00 97.31 92 LEU A CA 1
ATOM 728 C C . LEU A 1 92 ? -6.288 4.565 -14.025 1.00 97.31 92 LEU A C 1
ATOM 730 O O . LEU A 1 92 ? -7.000 4.282 -13.064 1.00 97.31 92 LEU A O 1
ATOM 734 N N . TYR A 1 93 ? -6.387 5.723 -14.685 1.00 96.69 93 TYR A N 1
ATOM 735 C CA . TYR A 1 93 ? -7.298 6.799 -14.280 1.00 96.69 93 TYR A CA 1
ATOM 736 C C . TYR A 1 93 ? -8.760 6.503 -14.618 1.00 96.69 93 TYR A C 1
ATOM 738 O O . TYR A 1 93 ? -9.640 6.793 -13.818 1.00 96.69 93 TYR A O 1
ATOM 746 N N . GLU A 1 94 ? -9.031 5.938 -15.794 1.00 97.62 94 GLU A N 1
ATOM 747 C CA . GLU A 1 94 ? -10.404 5.750 -16.274 1.00 97.62 94 GLU A CA 1
ATOM 748 C C . GLU A 1 94 ? -11.085 4.517 -15.667 1.00 97.62 94 GLU A C 1
ATOM 750 O O . GLU A 1 94 ? -12.314 4.473 -15.598 1.00 97.62 94 GLU A O 1
ATOM 755 N N . ARG A 1 95 ? -10.311 3.516 -15.223 1.00 97.75 95 ARG A N 1
ATOM 756 C CA . ARG A 1 95 ? -10.857 2.227 -14.781 1.00 97.75 95 ARG A CA 1
ATOM 757 C C . ARG A 1 95 ? -10.292 1.745 -13.452 1.00 97.75 95 ARG A C 1
ATOM 759 O O . ARG A 1 95 ? -11.049 1.561 -12.503 1.00 97.75 95 ARG A O 1
ATOM 766 N N . VAL A 1 96 ? -8.980 1.534 -13.370 1.00 98.12 96 VAL A N 1
ATOM 767 C CA . VAL A 1 96 ? -8.373 0.797 -12.248 1.00 98.12 96 VAL A CA 1
ATOM 768 C C . VAL A 1 96 ? -8.526 1.536 -10.922 1.00 98.12 96 VAL A C 1
ATOM 770 O O . VAL A 1 96 ? -8.998 0.955 -9.948 1.00 98.12 96 VAL A O 1
ATOM 773 N N . ALA A 1 97 ? -8.149 2.814 -10.865 1.00 98.12 97 ALA A N 1
ATOM 774 C CA . ALA A 1 97 ? -8.224 3.587 -9.631 1.00 98.12 97 ALA A CA 1
ATOM 775 C C . ALA A 1 97 ? -9.683 3.772 -9.146 1.00 98.12 97 ALA A C 1
ATOM 777 O O . ALA A 1 97 ? -9.928 3.506 -7.965 1.00 98.12 97 ALA A O 1
ATOM 778 N N . PRO A 1 98 ? -10.672 4.076 -10.018 1.00 98.44 98 PRO A N 1
ATOM 779 C CA . PRO A 1 98 ? -12.090 4.036 -9.647 1.00 98.44 98 PRO A CA 1
ATOM 780 C C . PRO A 1 98 ? -12.578 2.665 -9.140 1.00 98.44 98 PRO A C 1
ATOM 782 O O . PRO A 1 98 ? -13.323 2.593 -8.159 1.00 98.44 98 PRO A O 1
ATOM 785 N N . GLU A 1 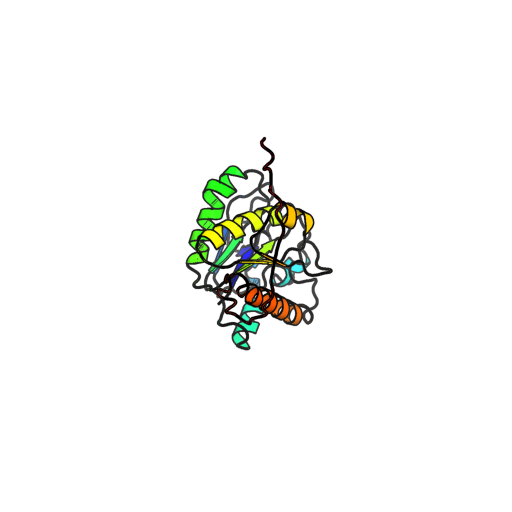99 ? -12.164 1.558 -9.769 1.00 98.25 99 GLU A N 1
ATOM 786 C CA . GLU A 1 99 ? -12.512 0.194 -9.335 1.00 98.25 99 GLU A CA 1
ATOM 787 C C . GLU A 1 99 ? -11.942 -0.135 -7.949 1.00 98.25 99 GLU A C 1
ATOM 789 O O . GLU A 1 99 ? -12.651 -0.673 -7.088 1.00 98.25 99 GLU A O 1
ATOM 794 N N . MET A 1 100 ? -10.678 0.220 -7.711 1.00 98.50 100 MET A N 1
ATOM 795 C CA . MET A 1 100 ? -10.020 0.061 -6.416 1.00 98.50 100 MET A CA 1
ATOM 796 C C . MET A 1 100 ? -10.706 0.909 -5.342 1.00 98.50 100 MET A C 1
ATOM 798 O O . MET A 1 100 ? -11.026 0.387 -4.275 1.00 98.50 100 MET A O 1
ATOM 802 N N . ALA A 1 101 ? -11.008 2.178 -5.634 1.00 98.31 101 ALA A N 1
ATOM 803 C CA . ALA A 1 101 ? -11.706 3.080 -4.719 1.00 98.31 101 ALA A CA 1
ATOM 804 C C . ALA A 1 101 ? -13.096 2.548 -4.331 1.00 98.31 101 ALA A C 1
ATOM 806 O O . ALA A 1 101 ? -13.453 2.485 -3.153 1.00 98.31 101 ALA A O 1
ATOM 807 N N . LYS A 1 102 ? -13.863 2.058 -5.311 1.00 97.75 102 LYS A N 1
ATOM 808 C CA . LYS A 1 102 ? -15.163 1.413 -5.075 1.00 97.75 102 LYS A CA 1
ATOM 809 C C . LYS A 1 102 ? -15.052 0.123 -4.258 1.00 97.75 102 LYS A C 1
ATOM 811 O O . LYS A 1 102 ? -15.985 -0.231 -3.536 1.00 97.75 102 LYS A O 1
ATOM 816 N N . THR A 1 103 ? -13.958 -0.616 -4.409 1.00 98.06 103 THR A N 1
ATOM 817 C CA . THR A 1 103 ? -13.742 -1.869 -3.679 1.00 98.06 103 THR A CA 1
ATOM 818 C C . THR A 1 103 ? -13.336 -1.598 -2.236 1.00 98.06 103 THR A C 1
ATOM 820 O O . THR A 1 103 ? -13.934 -2.171 -1.324 1.00 98.06 103 THR A O 1
ATOM 823 N N . ILE A 1 104 ? -12.369 -0.702 -2.015 1.00 97.31 104 ILE A N 1
ATOM 824 C CA . ILE A 1 104 ? -11.888 -0.372 -0.670 1.00 97.31 104 ILE A CA 1
ATOM 825 C C . ILE A 1 104 ? -12.951 0.359 0.148 1.00 97.31 104 ILE A C 1
ATOM 827 O O . ILE A 1 104 ? -13.021 0.158 1.352 1.00 97.31 104 ILE A O 1
ATOM 831 N N . SER A 1 105 ? -13.873 1.098 -0.480 1.00 95.81 105 SER A N 1
ATOM 832 C CA . SER A 1 105 ? -14.972 1.731 0.258 1.00 95.81 105 SER A CA 1
ATOM 833 C C . SER A 1 105 ? -15.946 0.751 0.916 1.00 95.81 105 SER A C 1
ATOM 835 O O . SER A 1 105 ? -16.723 1.123 1.793 1.00 95.81 105 SER A O 1
ATOM 837 N N . ARG A 1 106 ? -15.860 -0.535 0.562 1.00 94.75 106 ARG A N 1
ATOM 838 C CA . ARG A 1 106 ? -16.618 -1.635 1.174 1.00 94.75 106 ARG A CA 1
ATOM 839 C C . ARG A 1 106 ? -15.830 -2.376 2.260 1.00 94.75 106 ARG A C 1
ATOM 841 O O . ARG A 1 106 ? -16.244 -3.468 2.655 1.00 94.75 106 ARG A O 1
ATOM 848 N N . SER A 1 107 ? -14.695 -1.835 2.709 1.00 89.88 107 SER A N 1
ATOM 849 C CA . SER A 1 107 ? -13.850 -2.433 3.753 1.00 89.88 107 SER A CA 1
ATOM 850 C C . SER A 1 107 ? -14.252 -2.047 5.181 1.00 89.88 107 SER A C 1
ATOM 852 O O . SER A 1 107 ? -13.552 -2.415 6.123 1.00 89.88 107 SER A O 1
ATOM 854 N N . GLN A 1 108 ? -15.308 -1.233 5.336 1.00 86.44 108 GLN A N 1
ATOM 855 C CA . GLN A 1 108 ? -15.722 -0.619 6.610 1.00 86.44 108 GLN A CA 1
ATOM 856 C C . GLN A 1 108 ? -14.603 0.188 7.297 1.00 86.44 108 GLN A C 1
ATOM 858 O O . GLN A 1 108 ? -14.605 0.353 8.514 1.00 86.44 108 GLN A O 1
ATOM 863 N N . ALA A 1 109 ? -13.616 0.662 6.531 1.00 92.38 109 ALA A N 1
ATOM 864 C CA . ALA A 1 109 ? -12.536 1.468 7.075 1.00 92.38 109 ALA A CA 1
ATOM 865 C C . ALA A 1 109 ? -12.964 2.932 7.187 1.00 92.38 109 ALA A C 1
ATOM 867 O O . ALA A 1 109 ? -13.547 3.488 6.260 1.00 92.38 109 ALA A O 1
ATOM 868 N N . ASP A 1 110 ? -12.597 3.552 8.304 1.00 94.12 110 ASP A N 1
ATOM 869 C CA . ASP A 1 110 ? -12.755 4.989 8.519 1.00 94.12 110 ASP A CA 1
ATOM 870 C C . ASP A 1 110 ? -11.665 5.775 7.786 1.00 94.12 110 ASP A C 1
ATOM 872 O O . ASP A 1 110 ? -11.844 6.952 7.517 1.00 94.12 110 ASP A O 1
ATOM 876 N N . ALA A 1 111 ? -10.532 5.137 7.471 1.00 95.44 111 ALA A N 1
ATOM 877 C CA . ALA A 1 111 ? -9.437 5.728 6.711 1.00 95.44 111 ALA A CA 1
ATOM 878 C C . ALA A 1 111 ? -8.594 4.659 5.995 1.00 95.44 111 ALA A C 1
ATOM 880 O O . ALA A 1 111 ? -8.484 3.515 6.451 1.00 95.44 111 ALA A O 1
ATOM 881 N N . VAL A 1 112 ? -7.944 5.049 4.896 1.00 97.31 112 VAL A N 1
ATOM 882 C CA . VAL A 1 112 ? -7.041 4.185 4.120 1.00 97.31 112 VAL A CA 1
ATOM 883 C C . VAL A 1 112 ? -5.602 4.681 4.204 1.00 97.31 112 VAL A C 1
ATOM 885 O O . VAL A 1 112 ? -5.314 5.849 3.949 1.00 97.31 112 VAL A O 1
ATOM 888 N N . ILE A 1 113 ? -4.678 3.777 4.512 1.00 96.62 113 ILE A N 1
ATOM 889 C CA . ILE A 1 113 ? -3.240 4.038 4.480 1.00 96.62 113 ILE A CA 1
ATOM 890 C C . ILE A 1 113 ? -2.688 3.515 3.161 1.00 96.62 113 ILE A C 1
ATOM 892 O O . ILE A 1 113 ? -2.959 2.374 2.776 1.00 96.62 113 ILE A O 1
ATOM 896 N N . LEU A 1 114 ? -1.895 4.345 2.487 1.00 97.75 114 LEU A N 1
ATOM 897 C CA . LEU A 1 114 ? -1.227 3.977 1.249 1.00 97.75 114 LEU A CA 1
ATOM 898 C C . LEU A 1 114 ? 0.276 3.801 1.443 1.00 97.75 114 LEU A C 1
ATOM 900 O O . LEU A 1 114 ? 0.902 4.564 2.181 1.00 97.75 114 LEU A O 1
ATOM 904 N N . THR A 1 115 ? 0.850 2.833 0.728 1.00 96.56 115 THR A N 1
ATOM 905 C CA . THR A 1 115 ? 2.302 2.613 0.622 1.00 96.56 115 THR A CA 1
ATOM 906 C C . THR A 1 115 ? 2.718 2.374 -0.832 1.00 96.56 115 THR A C 1
ATOM 908 O O . THR A 1 115 ? 1.892 2.058 -1.700 1.00 96.56 115 THR A O 1
ATOM 911 N N . ALA A 1 116 ? 4.003 2.568 -1.131 1.00 96.06 116 ALA A N 1
ATOM 912 C CA . ALA A 1 116 ? 4.536 2.452 -2.485 1.00 96.06 116 ALA A CA 1
ATOM 913 C C . ALA A 1 116 ? 5.992 1.966 -2.483 1.00 96.06 116 ALA A C 1
ATOM 915 O O . ALA A 1 116 ? 6.790 2.377 -1.643 1.00 96.06 116 ALA A O 1
ATOM 916 N N . GLY A 1 117 ? 6.344 1.114 -3.451 1.00 91.31 117 GLY A N 1
ATOM 917 C CA . GLY A 1 117 ? 7.685 0.522 -3.536 1.00 91.31 117 GLY A CA 1
ATOM 918 C C . GLY A 1 117 ? 8.706 1.387 -4.276 1.00 91.31 117 GLY A C 1
ATOM 919 O O . GLY A 1 117 ? 9.796 1.636 -3.772 1.00 91.31 117 GLY A O 1
ATOM 920 N N . CYS A 1 118 ? 8.339 1.891 -5.458 1.00 91.44 118 CYS A N 1
ATOM 921 C CA . CYS A 1 118 ? 9.234 2.567 -6.403 1.00 91.44 118 CYS A CA 1
ATOM 922 C C . CYS A 1 118 ? 8.830 4.035 -6.685 1.00 91.44 118 CYS A C 1
ATOM 924 O O . CYS A 1 118 ? 7.690 4.417 -6.406 1.00 91.44 118 CYS A O 1
ATOM 926 N N . PRO A 1 119 ? 9.677 4.888 -7.300 1.00 91.62 119 PRO A N 1
ATOM 927 C CA . PRO A 1 119 ? 9.323 6.289 -7.573 1.00 91.62 119 PRO A CA 1
ATOM 928 C C . PRO A 1 119 ? 8.081 6.471 -8.465 1.00 91.62 119 PRO A C 1
ATOM 930 O O . PRO A 1 119 ? 7.296 7.395 -8.251 1.00 91.62 119 PRO A O 1
ATOM 933 N N . LEU A 1 120 ? 7.869 5.588 -9.449 1.00 93.56 120 LEU A N 1
ATOM 934 C CA . LEU A 1 120 ? 6.667 5.610 -10.294 1.00 93.56 120 LEU A CA 1
ATOM 935 C C . LEU A 1 120 ? 5.418 5.220 -9.498 1.00 93.56 120 LEU A C 1
ATOM 937 O O . LEU A 1 120 ? 4.399 5.906 -9.561 1.00 93.56 120 LEU A O 1
ATOM 941 N N . CYS A 1 121 ? 5.554 4.179 -8.683 1.00 94.31 121 CYS A N 1
ATOM 942 C CA . CYS A 1 121 ? 4.539 3.658 -7.784 1.00 94.31 121 CYS A CA 1
ATOM 943 C C . CYS A 1 121 ? 3.985 4.762 -6.872 1.00 94.31 121 CYS A C 1
ATOM 945 O O . CYS A 1 121 ? 2.780 4.869 -6.685 1.00 94.31 121 CYS A O 1
ATOM 947 N N . HIS A 1 122 ? 4.841 5.674 -6.397 1.00 95.69 122 HIS A N 1
ATOM 948 C CA . HIS A 1 122 ? 4.413 6.808 -5.577 1.00 95.69 122 HIS A CA 1
ATOM 949 C C . HIS A 1 122 ? 3.484 7.785 -6.307 1.00 95.69 122 HIS A C 1
ATOM 951 O O . HIS A 1 122 ? 2.559 8.338 -5.709 1.00 95.69 122 HIS A O 1
ATOM 957 N N . ARG A 1 123 ? 3.696 7.991 -7.611 1.00 95.31 123 ARG A N 1
ATOM 958 C CA . ARG A 1 123 ? 2.804 8.823 -8.431 1.00 95.31 123 ARG A CA 1
ATOM 959 C C . ARG A 1 123 ? 1.449 8.146 -8.613 1.00 95.31 123 ARG A C 1
ATOM 961 O O . ARG A 1 123 ? 0.422 8.820 -8.573 1.00 95.31 123 ARG A O 1
ATOM 968 N N . VAL A 1 124 ? 1.455 6.825 -8.783 1.00 96.69 124 VAL A N 1
ATOM 969 C CA . VAL A 1 124 ? 0.238 6.020 -8.922 1.00 96.69 124 VAL A CA 1
ATOM 970 C C . VAL A 1 124 ? -0.536 5.945 -7.605 1.00 96.69 124 VAL A C 1
ATOM 972 O O . VAL A 1 124 ? -1.743 6.166 -7.601 1.00 96.69 124 VAL A O 1
ATOM 975 N N . ALA A 1 125 ? 0.144 5.751 -6.475 1.00 97.56 125 ALA A N 1
ATOM 976 C CA . ALA A 1 125 ? -0.469 5.795 -5.150 1.00 97.56 125 ALA A CA 1
ATOM 977 C C . ALA A 1 125 ? -1.170 7.135 -4.895 1.00 97.56 125 ALA A C 1
ATOM 979 O O . ALA A 1 125 ? -2.290 7.150 -4.398 1.00 97.56 125 ALA A O 1
ATOM 980 N N . ALA A 1 126 ? -0.568 8.259 -5.300 1.00 97.06 126 ALA A N 1
ATOM 981 C CA . ALA A 1 126 ? -1.212 9.568 -5.188 1.00 97.06 126 ALA A CA 1
ATOM 982 C C . ALA A 1 126 ? -2.496 9.681 -6.033 1.00 97.06 126 ALA A C 1
ATOM 984 O O . ALA A 1 126 ? -3.463 10.299 -5.591 1.00 97.06 126 ALA A O 1
ATOM 985 N N . ALA A 1 127 ? -2.526 9.075 -7.226 1.00 96.81 127 ALA A N 1
ATOM 986 C CA . ALA A 1 127 ? -3.733 9.004 -8.048 1.00 96.81 127 ALA A CA 1
ATOM 987 C C . ALA A 1 127 ? -4.831 8.167 -7.384 1.00 96.81 127 ALA A C 1
ATOM 989 O O . ALA A 1 127 ? -5.955 8.640 -7.243 1.00 96.81 127 ALA A O 1
ATOM 990 N N . ILE A 1 128 ? -4.485 6.969 -6.910 1.00 98.19 128 ILE A N 1
ATOM 991 C CA . ILE A 1 128 ? -5.419 6.078 -6.215 1.00 98.19 128 ILE A CA 1
ATOM 992 C C . ILE A 1 128 ? -5.943 6.736 -4.930 1.00 98.19 128 ILE A C 1
ATOM 994 O O . ILE A 1 128 ? -7.136 6.667 -4.658 1.00 98.19 128 ILE A O 1
ATOM 998 N N . ALA A 1 129 ? -5.092 7.436 -4.174 1.00 98.12 129 ALA A N 1
ATOM 999 C CA . ALA A 1 129 ? -5.500 8.159 -2.972 1.00 98.12 129 ALA A CA 1
ATOM 1000 C C . ALA A 1 129 ? -6.593 9.200 -3.262 1.00 98.12 129 ALA A C 1
ATOM 1002 O O . ALA A 1 129 ? -7.576 9.272 -2.531 1.00 98.12 129 ALA A O 1
ATOM 1003 N N . ARG A 1 130 ? -6.467 9.973 -4.351 1.00 97.62 130 ARG A N 1
ATOM 1004 C CA . ARG A 1 130 ? -7.506 10.938 -4.752 1.00 97.62 130 ARG A CA 1
ATOM 1005 C C . ARG A 1 130 ? -8.825 10.255 -5.091 1.00 97.62 130 ARG A C 1
ATOM 1007 O O . ARG A 1 130 ? -9.860 10.702 -4.613 1.00 97.62 130 ARG A O 1
ATOM 1014 N N . GLU A 1 131 ? -8.781 9.173 -5.865 1.00 98.00 131 GLU A N 1
ATOM 1015 C CA . GLU A 1 131 ? -9.991 8.417 -6.210 1.00 98.00 131 GLU A CA 1
ATOM 1016 C C . GLU A 1 131 ? -10.675 7.839 -4.964 1.00 98.00 131 GLU A C 1
ATOM 1018 O O . GLU A 1 131 ? -11.899 7.867 -4.856 1.00 98.00 131 GLU A O 1
ATOM 1023 N N . ILE A 1 132 ? -9.904 7.376 -3.975 1.00 98.19 132 ILE A N 1
ATOM 1024 C CA . ILE A 1 132 ? -10.452 6.913 -2.694 1.00 98.19 132 ILE A CA 1
ATOM 1025 C C . ILE A 1 132 ? -11.110 8.069 -1.935 1.00 98.19 132 ILE A C 1
ATOM 1027 O O . ILE A 1 132 ? -12.244 7.917 -1.480 1.00 98.19 132 ILE A O 1
ATOM 1031 N N . GLU A 1 133 ? -10.471 9.237 -1.840 1.00 96.56 133 GLU A N 1
ATOM 1032 C CA . GLU A 1 133 ? -11.076 10.385 -1.151 1.00 96.56 133 GLU A CA 1
ATOM 1033 C C . GLU A 1 133 ? -12.342 10.898 -1.838 1.00 96.56 133 GLU A C 1
ATOM 1035 O O . GLU A 1 133 ? -13.259 11.356 -1.159 1.00 96.56 133 GLU A O 1
ATOM 1040 N N . MET A 1 134 ? -12.465 10.733 -3.158 1.00 95.88 134 MET A N 1
ATOM 1041 C CA . MET A 1 134 ? -13.712 11.021 -3.875 1.00 95.88 134 MET A CA 1
ATOM 1042 C C . MET A 1 134 ? -14.885 10.128 -3.439 1.00 95.88 134 MET A C 1
ATOM 1044 O O . MET A 1 134 ? -16.039 10.501 -3.645 1.00 95.88 134 MET A O 1
ATOM 1048 N N . THR A 1 135 ? -14.623 8.984 -2.798 1.00 96.12 135 THR A N 1
ATOM 1049 C CA . THR A 1 135 ? -15.662 8.139 -2.179 1.00 96.12 135 THR A CA 1
ATOM 1050 C C . THR A 1 135 ? -16.052 8.585 -0.767 1.00 96.12 135 THR A C 1
ATOM 1052 O O . THR A 1 135 ? -16.958 8.004 -0.175 1.00 96.12 135 THR A O 1
ATOM 1055 N N . GLY A 1 136 ? -15.392 9.616 -0.228 1.00 94.06 136 GLY A N 1
ATOM 1056 C CA . GLY A 1 136 ? -15.623 10.139 1.118 1.00 94.06 136 GLY A CA 1
ATOM 1057 C C . GLY A 1 136 ? -14.782 9.477 2.211 1.00 94.06 136 GLY A C 1
ATOM 1058 O O . GLY A 1 136 ? -14.970 9.801 3.380 1.00 94.06 136 GLY A O 1
ATOM 1059 N N . ILE A 1 137 ? -13.858 8.574 1.860 1.00 95.31 137 ILE A N 1
ATOM 1060 C CA . ILE A 1 137 ? -12.971 7.926 2.833 1.00 95.31 137 ILE A CA 1
ATOM 1061 C C . ILE A 1 137 ? -11.622 8.644 2.858 1.00 95.31 137 ILE A C 1
ATOM 1063 O O . ILE A 1 137 ? -10.948 8.698 1.828 1.00 95.31 137 ILE A O 1
ATOM 1067 N N . PRO A 1 138 ? -11.190 9.170 4.014 1.00 95.94 138 PRO A N 1
ATOM 1068 C CA . PRO A 1 138 ? -9.920 9.859 4.129 1.00 95.94 138 PRO A CA 1
ATOM 1069 C C . PRO A 1 138 ? -8.716 8.939 3.867 1.00 95.94 138 PRO A C 1
ATOM 1071 O O . PRO A 1 138 ? -8.704 7.772 4.264 1.00 95.94 138 PRO A O 1
ATOM 1074 N N . THR A 1 139 ? -7.662 9.484 3.251 1.00 96.12 139 THR A N 1
ATOM 1075 C CA . THR A 1 139 ? -6.423 8.752 2.964 1.00 96.12 139 THR A CA 1
ATOM 1076 C C . THR A 1 139 ? -5.200 9.321 3.672 1.00 96.12 139 THR A C 1
ATOM 1078 O O . THR A 1 139 ? -5.120 10.508 3.978 1.00 96.12 139 THR A O 1
ATOM 1081 N N . VAL A 1 140 ? -4.211 8.464 3.918 1.00 94.44 140 VAL A N 1
ATOM 1082 C CA . VAL A 1 140 ? -2.893 8.838 4.441 1.00 94.44 140 VAL A CA 1
ATOM 1083 C C . VAL A 1 140 ? -1.838 8.114 3.628 1.00 94.44 140 VAL A C 1
ATOM 1085 O O . VAL A 1 140 ? -1.692 6.900 3.741 1.00 94.44 140 VAL A O 1
ATOM 1088 N N . PHE A 1 141 ? -1.078 8.841 2.813 1.00 94.62 141 PHE A N 1
ATOM 1089 C CA . PHE A 1 141 ? -0.009 8.230 2.034 1.00 94.62 141 PHE A CA 1
ATOM 1090 C C . PHE A 1 141 ? 1.336 8.287 2.772 1.00 94.62 141 PHE A C 1
ATOM 1092 O O . PHE A 1 141 ? 1.859 9.371 3.032 1.00 94.62 141 PHE A O 1
ATOM 1099 N N . ILE A 1 142 ? 1.919 7.128 3.081 1.00 92.81 142 ILE A N 1
ATOM 1100 C CA . ILE A 1 142 ? 3.292 7.025 3.583 1.00 92.81 142 ILE A CA 1
ATOM 1101 C C . ILE A 1 142 ? 4.235 6.966 2.385 1.00 92.81 142 ILE A C 1
ATOM 1103 O O . ILE A 1 142 ? 4.300 5.963 1.677 1.00 92.81 142 ILE A O 1
ATOM 1107 N N . THR A 1 143 ? 4.941 8.069 2.144 1.00 92.56 143 THR A N 1
ATOM 1108 C CA . THR A 1 143 ? 5.841 8.221 1.001 1.00 92.56 143 THR A CA 1
ATOM 1109 C C . THR A 1 143 ? 7.304 8.171 1.418 1.00 92.56 143 THR A C 1
ATOM 1111 O O . THR A 1 143 ? 7.720 8.804 2.387 1.00 92.56 143 THR A O 1
ATOM 1114 N N . VAL A 1 144 ? 8.102 7.464 0.623 1.00 90.19 144 VAL A N 1
ATOM 1115 C CA . VAL A 1 144 ? 9.571 7.435 0.691 1.00 90.19 144 VAL A CA 1
ATOM 1116 C C . VAL A 1 144 ? 10.213 8.051 -0.561 1.00 90.19 144 VAL A C 1
ATOM 1118 O O . VAL A 1 144 ? 11.431 8.069 -0.703 1.00 90.19 144 VAL A O 1
ATOM 1121 N N . ALA A 1 145 ? 9.391 8.606 -1.459 1.00 92.50 145 ALA A N 1
ATOM 1122 C CA . ALA A 1 145 ? 9.796 9.337 -2.657 1.00 92.50 145 ALA A CA 1
ATOM 1123 C C . ALA A 1 145 ? 9.101 10.720 -2.678 1.00 92.50 145 ALA A C 1
ATOM 1125 O O . ALA A 1 145 ? 8.142 10.942 -3.437 1.00 92.50 145 ALA A O 1
ATOM 1126 N N . PRO A 1 146 ? 9.511 11.650 -1.790 1.00 90.75 146 PRO A N 1
ATOM 1127 C CA . PRO A 1 146 ? 8.769 12.880 -1.520 1.00 90.75 146 PRO A CA 1
ATOM 1128 C C . PRO A 1 146 ? 8.682 13.811 -2.731 1.00 90.75 146 PRO A C 1
ATOM 1130 O O . PRO A 1 146 ? 7.650 14.453 -2.914 1.00 90.75 146 PRO A O 1
ATOM 1133 N N . ASP A 1 147 ? 9.703 13.856 -3.587 1.00 91.56 147 ASP A N 1
ATOM 1134 C CA . ASP A 1 147 ? 9.698 14.717 -4.774 1.00 91.56 147 ASP A CA 1
ATOM 1135 C C . ASP A 1 147 ? 8.668 14.248 -5.806 1.00 91.56 147 ASP A C 1
ATOM 1137 O O . ASP A 1 147 ? 7.862 15.043 -6.295 1.00 91.56 147 ASP A O 1
ATOM 1141 N N . GLN A 1 148 ? 8.627 12.943 -6.088 1.00 93.06 148 GLN A N 1
ATOM 1142 C CA . GLN A 1 148 ? 7.657 12.345 -7.011 1.00 93.06 148 GLN A CA 1
ATOM 1143 C C . GLN A 1 148 ? 6.239 12.450 -6.455 1.00 93.06 148 GLN A C 1
ATOM 1145 O O . GLN A 1 148 ? 5.295 12.738 -7.189 1.00 93.06 148 GLN A O 1
ATOM 1150 N N . THR A 1 149 ? 6.102 12.263 -5.144 1.00 92.75 149 THR A N 1
ATOM 1151 C CA . THR A 1 149 ? 4.820 12.375 -4.450 1.00 92.75 149 THR A CA 1
ATOM 1152 C C . THR A 1 149 ? 4.305 13.809 -4.479 1.00 92.75 149 THR A C 1
ATOM 1154 O O . THR A 1 149 ? 3.156 14.036 -4.844 1.00 92.75 149 THR A O 1
ATOM 1157 N N . ARG A 1 150 ? 5.158 14.798 -4.184 1.00 91.25 150 ARG A N 1
ATOM 1158 C CA . ARG A 1 150 ? 4.800 16.221 -4.237 1.00 91.25 150 ARG A CA 1
ATOM 1159 C C . ARG A 1 150 ? 4.340 16.629 -5.632 1.00 91.25 150 ARG A C 1
ATOM 1161 O O . ARG A 1 150 ? 3.334 17.317 -5.751 1.00 91.25 150 ARG A O 1
ATOM 1168 N N . GLN A 1 151 ? 5.043 16.184 -6.673 1.00 92.06 151 GLN A N 1
ATOM 1169 C CA . GLN A 1 151 ? 4.649 16.447 -8.060 1.00 92.06 151 GLN A CA 1
ATOM 1170 C C . GLN A 1 151 ? 3.305 15.805 -8.418 1.00 92.06 151 GLN A C 1
ATOM 1172 O O . GLN A 1 151 ? 2.539 16.378 -9.186 1.00 92.06 151 GLN A O 1
ATOM 1177 N N . ALA A 1 152 ? 3.018 14.621 -7.874 1.00 92.56 152 ALA A N 1
ATOM 1178 C CA . ALA A 1 152 ? 1.773 13.914 -8.139 1.00 92.56 152 ALA A CA 1
ATOM 1179 C C . ALA A 1 152 ? 0.572 14.474 -7.362 1.00 92.56 152 ALA A C 1
ATOM 1181 O O . ALA A 1 152 ? -0.552 14.232 -7.788 1.00 92.56 152 ALA A O 1
ATOM 1182 N N . GLY A 1 153 ? 0.786 15.197 -6.258 1.00 93.25 153 GLY A N 1
ATOM 1183 C CA . GLY A 1 153 ? -0.259 15.892 -5.497 1.00 93.25 153 GLY A CA 1
ATOM 1184 C C . GLY A 1 153 ? -1.284 14.966 -4.822 1.00 93.25 153 GLY A C 1
ATOM 1185 O O . GLY A 1 153 ? -2.463 15.011 -5.187 1.00 93.25 153 GLY A O 1
ATOM 1186 N N . PRO A 1 154 ? -0.882 14.091 -3.879 1.00 94.44 154 PRO A N 1
ATOM 1187 C CA . PRO A 1 154 ? -1.834 13.328 -3.074 1.00 94.44 154 PRO A CA 1
ATOM 1188 C C . PRO A 1 154 ? -2.636 14.263 -2.153 1.00 94.44 154 PRO A C 1
ATOM 1190 O O . PRO A 1 154 ? -2.132 15.333 -1.803 1.00 94.44 154 PRO A O 1
ATOM 1193 N N . PRO A 1 155 ? -3.830 13.853 -1.693 1.00 93.19 155 PRO A N 1
ATOM 1194 C CA . PRO A 1 155 ? -4.601 14.645 -0.735 1.00 93.19 155 PRO A CA 1
ATOM 1195 C C . PRO A 1 155 ? -3.832 14.883 0.569 1.00 93.19 155 PRO A C 1
ATOM 1197 O O . PRO A 1 155 ? -3.742 16.006 1.059 1.00 93.19 155 PRO A O 1
ATOM 1200 N N . ARG A 1 156 ? -3.224 13.816 1.100 1.00 92.62 156 ARG A N 1
ATOM 1201 C CA . ARG A 1 156 ? -2.389 13.823 2.303 1.00 92.62 156 ARG A CA 1
ATOM 1202 C C . ARG A 1 156 ? -1.236 12.854 2.142 1.00 92.62 156 ARG A C 1
ATOM 1204 O O . ARG A 1 156 ? -1.421 11.717 1.709 1.00 92.62 156 ARG A O 1
ATOM 1211 N N . ALA A 1 157 ? -0.048 13.297 2.532 1.00 91.75 157 ALA A N 1
ATOM 1212 C CA . ALA A 1 157 ? 1.130 12.454 2.559 1.00 91.75 157 ALA A CA 1
ATOM 1213 C C . ALA A 1 157 ? 2.034 12.811 3.733 1.00 91.75 157 ALA A C 1
ATOM 1215 O O . ALA A 1 157 ? 2.188 13.979 4.092 1.00 91.75 157 ALA A O 1
ATOM 1216 N N . ILE A 1 158 ? 2.664 11.788 4.289 1.00 89.94 158 ILE A N 1
ATOM 1217 C CA . ILE A 1 158 ? 3.710 11.907 5.290 1.00 89.94 158 ILE A CA 1
ATOM 1218 C C . ILE A 1 158 ? 4.984 11.288 4.729 1.00 89.94 158 ILE A C 1
ATOM 1220 O O . ILE A 1 158 ? 4.952 10.219 4.125 1.00 89.94 158 ILE A O 1
ATOM 1224 N N . ALA A 1 159 ? 6.101 11.987 4.910 1.00 87.81 159 ALA A N 1
ATOM 1225 C CA . ALA A 1 159 ? 7.408 11.566 4.424 1.00 87.81 159 ALA A CA 1
ATOM 1226 C C . ALA A 1 159 ? 8.338 11.341 5.622 1.00 87.81 159 ALA A C 1
ATOM 1228 O O . ALA A 1 159 ? 8.961 12.298 6.097 1.00 87.81 159 ALA A O 1
ATOM 1229 N N . PRO A 1 160 ? 8.402 10.118 6.175 1.00 81.19 160 PRO A N 1
ATOM 1230 C CA . PRO A 1 160 ? 9.285 9.838 7.293 1.00 81.19 160 PRO A CA 1
ATOM 1231 C C . PRO A 1 160 ? 10.750 10.028 6.892 1.00 81.19 160 PRO A C 1
ATOM 1233 O O . PRO A 1 160 ? 11.209 9.563 5.849 1.00 81.19 160 PRO A O 1
ATOM 1236 N N . LEU A 1 161 ? 11.512 10.705 7.749 1.00 72.50 161 LEU A N 1
ATOM 1237 C CA . LEU A 1 161 ? 12.942 10.887 7.525 1.00 72.50 161 LEU A CA 1
ATOM 1238 C C . LEU A 1 161 ? 13.670 9.541 7.628 1.00 72.50 161 LEU A C 1
ATOM 1240 O O . LEU A 1 161 ? 13.479 8.813 8.607 1.00 72.50 161 LEU A O 1
ATOM 1244 N N . ARG A 1 162 ? 14.594 9.308 6.683 1.00 73.12 162 ARG A N 1
ATOM 1245 C CA . ARG A 1 162 ? 15.504 8.146 6.591 1.00 73.12 162 ARG A CA 1
ATOM 1246 C C . ARG A 1 162 ? 14.872 6.832 6.126 1.00 73.12 162 ARG A C 1
ATOM 1248 O O . ARG A 1 162 ? 15.537 5.806 6.197 1.00 73.12 162 ARG A O 1
ATOM 1255 N N . PHE A 1 163 ? 13.629 6.848 5.660 1.00 78.75 163 PHE A N 1
ATOM 1256 C CA . PHE A 1 163 ? 13.043 5.676 5.013 1.00 78.75 163 PHE A CA 1
ATOM 1257 C C . PHE A 1 163 ? 13.447 5.636 3.538 1.00 78.75 163 PHE A C 1
ATOM 1259 O O . PHE A 1 163 ? 13.664 6.681 2.919 1.00 78.75 163 PHE A O 1
ATOM 1266 N N . THR A 1 164 ? 13.586 4.432 2.994 1.00 81.00 164 THR A N 1
ATOM 1267 C CA . THR A 1 164 ? 14.072 4.182 1.634 1.00 81.00 164 THR A CA 1
ATOM 1268 C C . THR A 1 164 ? 13.012 3.460 0.809 1.00 81.00 164 THR A C 1
ATOM 1270 O O . THR A 1 164 ? 12.040 2.926 1.344 1.00 81.00 164 THR A O 1
ATOM 1273 N N . LEU A 1 165 ? 13.179 3.465 -0.517 1.00 82.88 165 LEU A N 1
ATOM 1274 C CA . LEU A 1 165 ? 12.352 2.663 -1.425 1.00 82.88 165 LEU A CA 1
ATOM 1275 C C . LEU A 1 165 ? 12.341 1.197 -0.972 1.00 82.88 165 LEU A C 1
ATOM 1277 O O . LEU A 1 165 ? 13.361 0.690 -0.517 1.00 82.88 165 LEU A O 1
ATOM 1281 N N . GLY A 1 166 ? 11.177 0.555 -1.063 1.00 78.31 166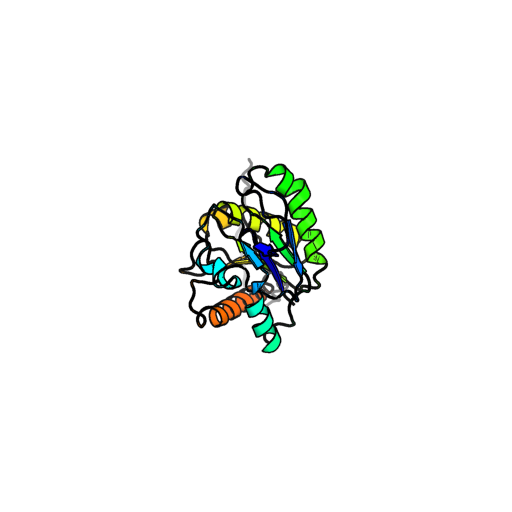 GLY A N 1
ATOM 1282 C CA . GLY A 1 166 ? 10.949 -0.791 -0.526 1.00 78.31 166 GLY A CA 1
ATOM 1283 C C . GLY A 1 166 ? 10.685 -0.874 0.977 1.00 78.31 166 GLY A C 1
ATOM 1284 O O . GLY A 1 166 ? 10.146 -1.874 1.428 1.00 78.31 166 GLY A O 1
ATOM 1285 N N . ASN A 1 167 ? 10.943 0.198 1.731 1.00 80.62 167 ASN A N 1
ATOM 1286 C CA . ASN A 1 167 ? 10.842 0.231 3.188 1.00 80.62 167 ASN A CA 1
ATOM 1287 C C . ASN A 1 167 ? 9.974 1.408 3.647 1.00 80.62 167 ASN A C 1
ATOM 1289 O O . ASN A 1 167 ? 10.440 2.329 4.323 1.00 80.62 167 ASN A O 1
ATOM 1293 N N . SER A 1 168 ? 8.689 1.389 3.275 1.00 78.38 168 SER A N 1
ATOM 1294 C CA . SER A 1 168 ? 7.738 2.462 3.620 1.00 78.38 168 SER A CA 1
ATOM 1295 C C . SER A 1 168 ? 7.590 2.676 5.130 1.00 78.38 168 SER A C 1
ATOM 1297 O O . SER A 1 168 ? 7.177 3.753 5.552 1.00 78.38 168 SER A O 1
ATOM 1299 N N . LEU A 1 169 ? 7.924 1.675 5.944 1.00 78.75 169 LEU A N 1
ATOM 1300 C CA . LEU A 1 169 ? 7.836 1.717 7.402 1.00 78.75 169 LEU A CA 1
ATOM 1301 C C . LEU A 1 169 ? 9.216 1.671 8.092 1.00 78.75 169 LEU A C 1
ATOM 1303 O O . LEU A 1 169 ? 9.273 1.785 9.314 1.00 78.75 169 LEU A O 1
ATOM 1307 N N . GLY A 1 170 ? 10.315 1.580 7.332 1.00 69.75 170 GLY A N 1
ATOM 1308 C CA . GLY A 1 170 ? 11.687 1.422 7.836 1.00 69.75 170 GLY A CA 1
ATOM 1309 C C . GLY A 1 170 ? 12.309 0.058 7.501 1.00 69.75 170 GLY A C 1
ATOM 1310 O O . GLY A 1 170 ? 11.599 -0.872 7.123 1.00 69.75 170 GLY A O 1
ATOM 1311 N N . ALA A 1 171 ? 13.638 -0.039 7.611 1.00 66.25 171 ALA A N 1
ATOM 1312 C CA . ALA A 1 171 ? 14.387 -1.295 7.457 1.00 66.25 171 ALA A CA 1
ATOM 1313 C C . ALA A 1 171 ? 14.174 -2.222 8.668 1.00 66.25 171 ALA A C 1
ATOM 1315 O O . ALA A 1 171 ? 13.714 -1.732 9.699 1.00 66.25 171 ALA A O 1
ATOM 1316 N N . LEU A 1 172 ? 14.528 -3.510 8.535 1.00 63.25 172 LEU A N 1
ATOM 1317 C CA . LEU A 1 172 ? 14.339 -4.597 9.516 1.00 63.25 172 LEU A CA 1
ATOM 1318 C C . LEU A 1 172 ? 14.943 -4.299 10.912 1.00 63.25 172 LEU A C 1
ATOM 1320 O O . LEU A 1 172 ? 15.954 -4.869 11.314 1.00 63.25 172 LEU A O 1
ATOM 1324 N N . ASP A 1 173 ? 14.313 -3.417 11.687 1.00 59.12 173 ASP A N 1
ATOM 1325 C CA . ASP A 1 173 ? 14.464 -3.299 13.134 1.00 59.12 173 ASP A CA 1
ATOM 1326 C C . ASP A 1 173 ? 13.073 -3.114 13.757 1.00 59.12 173 ASP A C 1
ATOM 1328 O O . ASP A 1 173 ? 12.305 -2.214 13.417 1.00 59.12 173 ASP A O 1
ATOM 1332 N N . SER A 1 174 ? 12.688 -4.053 14.623 1.00 53.53 174 SER A N 1
ATOM 1333 C CA . SER A 1 174 ? 11.288 -4.247 15.009 1.00 53.53 174 SER A CA 1
ATOM 1334 C C . SER A 1 174 ? 10.732 -3.160 15.941 1.00 53.53 174 SER A C 1
ATOM 1336 O O . SER A 1 174 ? 9.518 -2.966 16.025 1.00 53.53 174 SER A O 1
ATOM 1338 N N . GLN A 1 175 ? 11.607 -2.429 16.639 1.00 48.56 175 GLN A N 1
ATOM 1339 C CA . GLN A 1 175 ? 11.226 -1.474 17.685 1.00 48.56 175 GLN A CA 1
ATOM 1340 C C . GLN A 1 175 ? 10.937 -0.065 17.154 1.00 48.56 175 GLN A C 1
ATOM 1342 O O . GLN A 1 175 ? 10.145 0.660 17.763 1.00 48.56 175 GLN A O 1
ATOM 1347 N N . ILE A 1 176 ? 11.513 0.334 16.015 1.00 53.88 176 ILE A N 1
ATOM 1348 C CA . ILE A 1 176 ? 11.225 1.642 15.412 1.00 53.88 176 ILE A CA 1
ATOM 1349 C C . ILE A 1 176 ? 9.866 1.647 14.687 1.00 53.88 176 ILE A C 1
ATOM 1351 O O . ILE A 1 176 ? 9.212 2.699 14.647 1.00 53.88 176 ILE A O 1
ATOM 1355 N N . TYR A 1 177 ? 9.398 0.492 14.192 1.00 58.47 177 TYR A N 1
ATOM 1356 C CA . TYR A 1 177 ? 8.140 0.365 13.442 1.00 58.47 177 TYR A CA 1
ATOM 1357 C C . TYR A 1 177 ? 6.917 0.883 14.213 1.00 58.47 177 TYR A C 1
ATOM 1359 O O . TYR A 1 177 ? 6.239 1.794 13.735 1.00 58.47 177 TYR A O 1
ATOM 1367 N N . ASN A 1 178 ? 6.651 0.370 15.421 1.00 54.84 178 ASN A N 1
ATOM 1368 C CA . ASN A 1 178 ? 5.411 0.670 16.155 1.00 54.84 178 ASN A CA 1
ATOM 1369 C C . ASN A 1 178 ? 5.349 2.111 16.662 1.00 54.84 178 ASN A C 1
ATOM 1371 O O . ASN A 1 178 ? 4.351 2.804 16.459 1.00 54.84 178 ASN A O 1
ATOM 1375 N N . ALA A 1 179 ? 6.437 2.610 17.253 1.00 56.50 179 ALA A N 1
ATOM 1376 C CA . ALA A 1 179 ? 6.469 3.967 17.794 1.00 56.50 179 ALA A CA 1
ATOM 1377 C C . ALA A 1 179 ? 6.297 5.032 16.696 1.00 56.50 179 ALA A C 1
ATOM 1379 O O . ALA A 1 179 ? 5.584 6.029 16.879 1.00 56.50 179 ALA A O 1
ATOM 1380 N N . ARG A 1 180 ? 6.918 4.819 15.526 1.00 63.72 180 ARG A N 1
ATOM 1381 C CA . ARG A 1 180 ? 6.777 5.739 14.394 1.00 63.72 180 ARG A CA 1
ATOM 1382 C C . ARG A 1 180 ? 5.421 5.597 13.721 1.00 63.72 180 ARG A C 1
ATOM 1384 O O . ARG A 1 180 ? 4.819 6.624 13.425 1.00 63.72 180 ARG A O 1
ATOM 1391 N N . PHE A 1 181 ? 4.913 4.381 13.524 1.00 68.81 181 PHE A N 1
ATOM 1392 C CA . PHE A 1 181 ? 3.616 4.157 12.881 1.00 68.81 181 PHE A CA 1
ATOM 1393 C C . PHE A 1 181 ? 2.451 4.733 13.699 1.00 68.81 181 PHE A C 1
ATOM 1395 O O . PHE A 1 181 ? 1.626 5.461 13.150 1.00 68.81 181 PHE A O 1
ATOM 1402 N N . CYS A 1 182 ? 2.455 4.568 15.026 1.00 63.81 182 CYS A N 1
ATOM 1403 C CA . CYS A 1 182 ? 1.526 5.266 15.927 1.00 63.81 182 CYS A CA 1
ATOM 1404 C C . CYS A 1 182 ? 1.573 6.787 15.765 1.00 63.81 182 CYS A C 1
ATOM 1406 O O . CYS A 1 182 ? 0.543 7.452 15.633 1.00 63.81 182 CYS A O 1
ATOM 1408 N N . SER A 1 183 ? 2.785 7.349 15.765 1.00 63.38 183 SER A N 1
ATOM 1409 C CA . SER A 1 183 ? 2.982 8.794 15.625 1.00 63.38 183 SER A CA 1
ATOM 1410 C C . SER A 1 183 ? 2.453 9.296 14.277 1.00 63.38 183 SER A C 1
ATOM 1412 O O . SER A 1 183 ? 1.797 10.334 14.215 1.00 63.38 183 SER A O 1
ATOM 1414 N N . MET A 1 184 ? 2.679 8.527 13.209 1.00 69.75 184 MET A N 1
ATOM 1415 C CA . MET A 1 184 ? 2.187 8.800 11.860 1.00 69.75 184 MET A CA 1
ATOM 1416 C C . MET A 1 184 ? 0.652 8.819 11.793 1.00 69.75 184 MET A C 1
ATOM 1418 O O . MET A 1 184 ? 0.075 9.772 11.264 1.00 69.75 184 MET A O 1
ATOM 1422 N N . LEU A 1 185 ? -0.017 7.829 12.393 1.00 72.00 185 LEU A N 1
ATOM 1423 C CA . LEU A 1 185 ? -1.483 7.773 12.448 1.00 72.00 185 LEU A CA 1
ATOM 1424 C C . LEU A 1 185 ? -2.087 8.908 13.288 1.00 72.00 185 LEU A C 1
ATOM 1426 O O . LEU A 1 185 ? -3.132 9.451 12.933 1.00 72.00 185 LEU A O 1
ATOM 1430 N N . SER A 1 186 ? -1.413 9.333 14.362 1.00 65.06 186 SER A N 1
ATOM 1431 C CA . SER A 1 186 ? -1.850 10.483 15.169 1.00 65.06 186 SER A CA 1
ATOM 1432 C C . SER A 1 186 ? -1.749 11.816 14.418 1.00 65.06 186 SER A C 1
ATOM 1434 O O . SER A 1 186 ? -2.580 12.705 14.603 1.00 65.06 186 SER A O 1
ATOM 1436 N N . VAL A 1 187 ? -0.736 11.987 13.563 1.00 57.94 187 VAL A N 1
ATOM 1437 C CA . VAL A 1 187 ? -0.617 13.184 12.713 1.00 57.94 187 VAL A CA 1
ATOM 1438 C C . VAL A 1 187 ? -1.718 13.199 11.655 1.00 57.94 187 VAL A C 1
ATOM 1440 O O . VAL A 1 187 ? -2.327 14.244 11.421 1.00 57.94 187 VAL A O 1
ATOM 1443 N N . ALA A 1 188 ? -2.020 12.040 11.072 1.00 57.59 188 ALA A N 1
ATOM 1444 C CA . ALA A 1 188 ? -3.093 11.894 10.100 1.00 57.59 188 ALA A CA 1
ATOM 1445 C C . ALA A 1 188 ? -4.484 12.230 10.661 1.00 57.59 188 ALA A C 1
ATOM 1447 O O . ALA A 1 188 ? -5.265 12.880 9.969 1.00 57.59 188 ALA A O 1
ATOM 1448 N N . SER A 1 189 ? -4.778 11.851 11.910 1.00 55.88 189 SER A N 1
ATOM 1449 C CA . SER A 1 189 ? -6.066 12.148 12.556 1.00 55.88 189 SER A CA 1
ATOM 1450 C C . SER A 1 189 ? -6.210 13.602 13.022 1.00 55.88 189 SER A C 1
ATOM 1452 O O . SER A 1 189 ? -7.322 14.090 13.204 1.00 55.88 189 SER A O 1
ATOM 1454 N N . LYS A 1 190 ? -5.106 14.343 13.195 1.00 46.28 190 LYS A N 1
ATOM 1455 C CA . LYS A 1 190 ? -5.137 15.759 13.613 1.00 46.28 190 LYS A CA 1
ATOM 1456 C C . LYS A 1 190 ? -5.333 16.745 12.460 1.00 46.28 190 LYS A C 1
ATOM 1458 O O . LYS A 1 190 ? -5.782 17.862 12.711 1.00 46.28 190 LYS A O 1
ATOM 1463 N N . GLN A 1 191 ? -5.030 16.361 11.218 1.00 41.38 191 GLN A N 1
ATOM 1464 C CA . GLN A 1 191 ? -5.209 17.240 10.053 1.00 41.38 191 GLN A CA 1
ATOM 1465 C C . GLN A 1 191 ? -6.681 17.444 9.642 1.00 41.38 191 GLN A C 1
ATOM 1467 O O . GLN A 1 191 ? -6.965 18.361 8.881 1.00 41.38 191 GLN A O 1
ATOM 1472 N N . GLU A 1 192 ? -7.627 16.680 10.197 1.00 38.31 192 GLU A N 1
ATOM 1473 C CA . GLU A 1 192 ? -9.071 16.872 9.971 1.00 38.31 192 GLU A CA 1
ATOM 1474 C C . GLU A 1 192 ? -9.648 18.141 10.628 1.00 38.31 192 GLU A C 1
ATOM 1476 O O . GLU A 1 192 ? -10.728 18.587 10.252 1.00 38.31 192 GLU A O 1
ATOM 1481 N N . LYS A 1 193 ? -8.950 18.769 11.589 1.00 29.05 193 LYS A N 1
ATOM 1482 C CA . LYS A 1 193 ? -9.518 19.865 12.402 1.00 29.05 193 LYS A CA 1
ATOM 1483 C C . LYS A 1 193 ? -9.287 21.291 11.892 1.00 29.05 193 LYS A C 1
ATOM 1485 O O . LYS A 1 193 ? -9.614 22.238 12.605 1.00 29.05 193 LYS A O 1
ATOM 1490 N N . SER A 1 194 ? -8.750 21.484 10.692 1.00 32.00 194 SER A N 1
ATOM 1491 C CA . SER A 1 194 ? -8.547 22.825 10.133 1.00 32.00 194 SER A CA 1
ATOM 1492 C C . SER A 1 194 ? -9.172 22.953 8.753 1.00 32.00 194 SER A C 1
ATOM 1494 O O . SER A 1 194 ? -8.470 22.812 7.758 1.00 32.00 194 SER A O 1
ATOM 1496 N N . LEU A 1 195 ? -10.478 23.229 8.724 1.00 35.16 195 LEU A N 1
ATOM 1497 C CA . LEU A 1 195 ? -11.163 24.076 7.736 1.00 35.16 195 LEU A CA 1
ATOM 1498 C C . LEU A 1 195 ? -12.634 24.250 8.160 1.00 35.16 195 LEU A C 1
ATOM 1500 O O . LEU A 1 195 ? -13.554 23.773 7.512 1.00 35.16 195 LEU A O 1
ATOM 1504 N N . GLU A 1 196 ? -12.843 24.963 9.265 1.00 26.91 196 GLU A N 1
ATOM 1505 C CA . GLU A 1 196 ? -14.106 25.660 9.541 1.00 26.91 196 GLU A CA 1
ATOM 1506 C C . GLU A 1 196 ? -13.805 27.164 9.448 1.00 26.91 196 GLU A C 1
ATOM 1508 O O . GLU A 1 196 ? -12.868 27.631 10.111 1.00 26.91 196 GLU A O 1
ATOM 1513 N N . PRO A 1 197 ? -14.523 27.953 8.629 1.00 33.06 197 PRO A N 1
ATOM 1514 C CA . PRO A 1 197 ? -14.382 29.397 8.650 1.00 33.06 197 PRO A CA 1
ATOM 1515 C C . PRO A 1 197 ? -15.024 29.900 9.944 1.00 33.06 197 PRO A C 1
ATOM 1517 O O . PRO A 1 197 ? -16.245 29.979 10.061 1.00 33.06 197 PRO A O 1
ATOM 1520 N N . SER A 1 198 ? -14.203 30.230 10.941 1.00 32.19 198 SER A N 1
ATOM 1521 C CA . SER A 1 198 ? -14.686 30.820 12.187 1.00 32.19 198 SER A CA 1
ATOM 1522 C C . SER A 1 198 ? -15.423 32.127 11.889 1.00 32.19 198 SER A C 1
ATOM 1524 O O . SER A 1 198 ? -14.812 33.138 11.529 1.00 32.19 198 SER A O 1
ATOM 1526 N N . GLY A 1 199 ? -16.745 32.091 12.032 1.00 30.33 199 GLY A N 1
ATOM 1527 C CA . GLY A 1 199 ? -17.593 33.267 12.047 1.00 30.33 199 GLY A CA 1
ATOM 1528 C C . GLY A 1 199 ? -17.335 34.153 13.268 1.00 30.33 199 GLY A C 1
ATOM 1529 O O . GLY A 1 199 ? -16.860 33.712 14.312 1.00 30.33 199 GLY A O 1
ATOM 1530 N N . SER A 1 200 ? -17.725 35.416 13.094 1.00 30.23 200 SER A N 1
ATOM 1531 C CA . SER A 1 200 ? -17.989 36.440 14.112 1.00 30.23 200 SER A CA 1
ATOM 1532 C C . SER A 1 200 ? -16.829 36.872 15.019 1.00 30.23 200 SER A C 1
ATOM 1534 O O . SER A 1 200 ? -16.673 36.388 16.135 1.00 30.23 200 SER A O 1
ATOM 1536 N N . GLN A 1 201 ? -16.121 37.931 14.613 1.00 31.44 201 GLN A N 1
ATOM 1537 C CA . GLN A 1 201 ? -15.632 38.917 15.580 1.00 31.44 201 GLN A CA 1
ATOM 1538 C C . GLN A 1 201 ? -16.741 39.944 15.832 1.00 31.44 201 GLN A C 1
ATOM 1540 O O . GLN A 1 201 ? -16.984 40.840 15.025 1.00 31.44 201 GLN A O 1
ATOM 1545 N N . SER A 1 202 ? -17.437 39.793 16.957 1.00 29.11 202 SER A N 1
ATOM 1546 C CA . SER A 1 202 ? -18.260 40.846 17.540 1.00 29.11 202 SER A CA 1
ATOM 1547 C C . SER A 1 202 ? -17.379 41.834 18.305 1.00 29.11 202 SER A C 1
ATOM 1549 O O . SER A 1 202 ? -16.650 41.438 19.208 1.00 29.11 202 SER A O 1
ATOM 1551 N N . MET A 1 203 ? -17.507 43.106 17.928 1.00 27.42 203 MET A N 1
ATOM 1552 C CA . MET A 1 203 ? -17.425 44.322 18.747 1.00 27.42 203 MET A CA 1
ATOM 1553 C C . MET A 1 203 ? -16.508 44.344 19.981 1.00 27.42 203 MET A C 1
ATOM 1555 O O . MET A 1 203 ? -16.823 43.760 21.013 1.00 27.42 203 MET A O 1
ATOM 1559 N N . LEU A 1 204 ? -15.527 45.251 19.941 1.00 30.44 204 LEU A N 1
ATOM 1560 C CA . LEU A 1 204 ? -15.254 46.168 21.051 1.00 30.44 204 LEU A CA 1
ATOM 1561 C C . LEU A 1 204 ? -14.735 47.510 20.507 1.00 30.44 204 LEU A C 1
ATOM 1563 O O . LEU A 1 204 ? -13.877 47.568 19.631 1.00 30.44 204 LEU A O 1
ATOM 1567 N N . ASN A 1 205 ? -15.369 48.572 21.001 1.00 28.11 205 ASN A N 1
ATOM 1568 C CA . ASN A 1 205 ? -15.312 49.965 20.565 1.00 28.11 205 ASN A CA 1
ATOM 1569 C C . ASN A 1 205 ? -13.944 50.628 20.744 1.00 28.11 205 ASN A C 1
ATOM 1571 O O . ASN A 1 205 ? -13.328 50.447 21.786 1.00 28.11 205 ASN A O 1
ATOM 1575 N N . MET A 1 206 ? -13.608 51.565 19.848 1.00 28.17 206 MET A N 1
ATOM 1576 C CA . MET A 1 206 ? -13.040 52.865 20.229 1.00 28.17 206 MET A CA 1
ATOM 1577 C C . MET A 1 206 ? -13.387 53.948 19.188 1.00 28.17 206 MET A C 1
ATOM 1579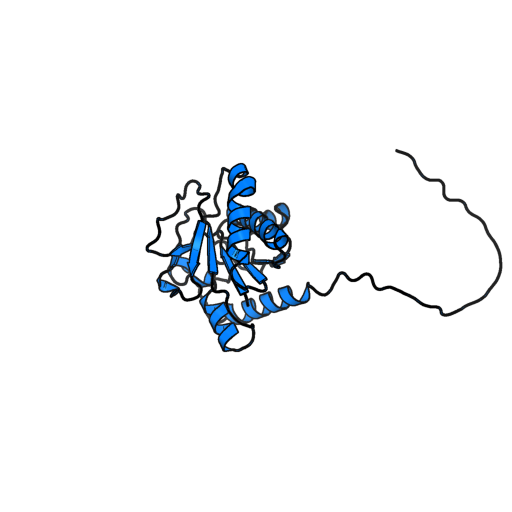 O O . MET A 1 206 ? -13.021 53.877 18.020 1.00 28.17 206 MET A O 1
ATOM 1583 N N . THR A 1 207 ? -14.130 54.952 19.647 1.00 28.81 207 THR A N 1
ATOM 1584 C CA . THR A 1 207 ? -14.469 56.229 18.999 1.00 28.81 207 THR A CA 1
ATOM 1585 C C . THR A 1 207 ? -13.244 57.115 18.755 1.00 28.81 207 THR A C 1
ATOM 1587 O O . THR A 1 207 ? -12.485 57.324 19.695 1.00 28.81 207 THR A O 1
ATOM 1590 N N . ALA A 1 208 ? -13.137 57.733 17.569 1.00 27.59 208 ALA A N 1
ATOM 1591 C CA . ALA A 1 208 ? -12.974 59.190 17.387 1.00 27.59 208 ALA A CA 1
ATOM 1592 C C . ALA A 1 208 ? -12.773 59.586 15.904 1.00 27.59 208 ALA A C 1
ATOM 1594 O O . ALA A 1 208 ? -11.854 59.130 15.239 1.00 27.59 208 ALA A O 1
ATOM 1595 N N . ALA A 1 209 ? -13.666 60.468 15.447 1.00 27.75 209 ALA A N 1
ATOM 1596 C CA . ALA A 1 209 ? -13.476 61.631 14.573 1.00 27.75 209 ALA A CA 1
ATOM 1597 C C . ALA A 1 209 ? -12.555 61.603 13.320 1.00 27.75 209 ALA A C 1
ATOM 1599 O O . ALA A 1 209 ? -11.339 61.487 13.386 1.00 27.75 209 ALA A O 1
ATOM 1600 N N . SER A 1 210 ? -13.202 61.987 12.208 1.00 30.12 210 SER A N 1
ATOM 1601 C CA . SER A 1 210 ? -12.734 62.868 11.117 1.00 30.12 210 SER A CA 1
ATOM 1602 C C . SER A 1 210 ? -11.638 62.407 10.140 1.00 30.12 210 SER A C 1
ATOM 1604 O O . SER A 1 210 ? -10.456 62.436 10.445 1.00 30.12 210 SER A O 1
ATOM 1606 N N . GLY A 1 211 ? -12.071 62.193 8.887 1.00 27.78 211 GLY A N 1
ATOM 1607 C CA . GLY A 1 211 ? -11.489 62.828 7.695 1.00 27.78 211 GLY A CA 1
ATOM 1608 C C . GLY A 1 211 ? -10.197 62.251 7.109 1.00 27.78 211 GLY A C 1
ATOM 1609 O O . GLY A 1 211 ? -9.117 62.652 7.509 1.00 27.78 211 GLY A O 1
ATOM 1610 N N . ASN A 1 212 ? -10.300 61.443 6.048 1.00 30.05 212 ASN A N 1
ATOM 1611 C CA . ASN A 1 212 ? -9.850 61.831 4.700 1.00 30.05 212 ASN A CA 1
ATOM 1612 C C . ASN A 1 212 ? -10.088 60.708 3.677 1.00 30.05 212 ASN A C 1
ATOM 1614 O O . ASN A 1 212 ? -9.985 59.523 3.980 1.00 30.05 212 ASN A O 1
ATOM 1618 N N . GLN A 1 213 ? -10.419 61.120 2.454 1.00 30.89 213 GLN A N 1
ATOM 1619 C CA . GLN A 1 213 ? -10.558 60.284 1.261 1.00 30.89 213 GLN A CA 1
ATOM 1620 C C . GLN A 1 213 ? -9.249 59.556 0.918 1.00 30.89 213 GLN A C 1
ATOM 1622 O O . GLN A 1 213 ? -8.181 60.109 1.154 1.00 30.89 213 GLN A O 1
ATOM 1627 N N . LEU A 1 214 ? -9.341 58.404 0.239 1.00 28.64 214 LEU A N 1
ATOM 1628 C CA . LEU A 1 214 ? -8.630 58.153 -1.026 1.00 28.64 214 LEU A CA 1
ATOM 1629 C C . LEU A 1 214 ? -9.156 56.882 -1.720 1.00 28.64 214 LEU A C 1
ATOM 1631 O O . LEU A 1 214 ? -9.454 55.859 -1.109 1.00 28.64 214 LEU A O 1
ATOM 1635 N N . THR A 1 215 ? -9.331 57.016 -3.027 1.00 28.17 215 THR A N 1
ATOM 1636 C CA . THR A 1 215 ? -10.025 56.141 -3.973 1.00 28.17 215 THR A CA 1
ATOM 1637 C C . THR A 1 215 ? -9.134 55.005 -4.492 1.00 28.17 215 THR A C 1
ATOM 1639 O O . THR A 1 215 ? -7.989 55.229 -4.873 1.00 28.17 215 THR A O 1
ATOM 1642 N N . PHE A 1 216 ? -9.675 53.784 -4.599 1.00 28.72 216 PHE A N 1
ATOM 1643 C CA . PHE A 1 216 ? -9.004 52.650 -5.253 1.00 28.72 216 PHE A CA 1
ATOM 1644 C C . PHE A 1 216 ? -9.406 52.540 -6.735 1.00 28.72 216 PHE A C 1
ATOM 1646 O O . PHE A 1 216 ? -10.554 52.235 -7.064 1.00 28.72 216 PHE A O 1
ATOM 1653 N N . LYS A 1 217 ? -8.444 52.746 -7.646 1.00 32.69 217 LYS A N 1
ATOM 1654 C CA . LYS A 1 217 ? -8.540 52.356 -9.065 1.00 32.69 217 LYS A CA 1
ATOM 1655 C C . LYS A 1 217 ? -8.200 50.866 -9.213 1.00 32.69 217 LYS A C 1
ATOM 1657 O O . LYS A 1 217 ? -7.143 50.429 -8.773 1.00 32.69 217 LYS A O 1
ATOM 1662 N N . ARG A 1 218 ? -9.072 50.100 -9.880 1.00 33.84 218 ARG A N 1
ATOM 1663 C CA . ARG A 1 218 ? -8.798 48.723 -10.340 1.00 33.84 218 ARG A CA 1
ATOM 1664 C C . ARG A 1 218 ? -7.866 48.735 -11.564 1.00 33.84 218 ARG A C 1
ATOM 1666 O O . ARG A 1 218 ? -8.137 49.518 -12.477 1.00 33.84 218 ARG A O 1
ATOM 1673 N N . PRO A 1 219 ? -6.876 47.835 -11.673 1.00 33.28 219 PRO A N 1
ATOM 1674 C CA . PRO A 1 219 ? -6.260 47.524 -12.957 1.00 33.28 219 PRO A CA 1
ATOM 1675 C C . PRO A 1 219 ? -7.102 46.487 -13.725 1.00 33.28 219 PRO A C 1
ATOM 1677 O O . PRO A 1 219 ? -7.666 45.564 -13.138 1.00 33.28 219 PRO A O 1
ATOM 1680 N N . LYS A 1 220 ? -7.227 46.678 -15.045 1.00 40.38 220 LYS A N 1
ATOM 1681 C CA . LYS A 1 220 ? -7.839 45.741 -16.000 1.00 40.38 220 LYS A CA 1
ATOM 1682 C C . LYS A 1 220 ? -6.743 45.068 -16.836 1.00 40.38 220 LYS A C 1
ATOM 1684 O O . LYS A 1 220 ? -5.890 45.787 -17.347 1.00 40.38 220 LYS A O 1
ATOM 1689 N N . LYS A 1 221 ? -6.983 43.775 -17.091 1.00 40.75 221 LYS A N 1
ATOM 1690 C CA . LYS A 1 221 ? -6.332 42.818 -18.007 1.00 40.75 221 LYS A CA 1
ATOM 1691 C C . LYS A 1 221 ? -4.980 42.272 -17.575 1.00 40.75 221 LYS A C 1
ATOM 1693 O O . LYS A 1 221 ? -4.040 43.068 -17.409 1.00 40.75 221 LYS A O 1
#

Radius of gyration: 21.88 Å; chains: 1; bounding box: 34×81×42 Å

Secondary structure (DSSP, 8-state):
-EEEEEES-EEETTSPPP-TT----EEEEETT--GGGEEE--SSS--HHHHH-GGGTS-HHHHHHHHHTTSSS-B-SEEEEE----S-HHHIIIIIHHHHHHHHTTS--SEEEEEESSHHHHHHHHHHHHHHHTTT--EEEE-S-HHHHHHH--SSEE--TT--TT-TT-SS-HHHHHHHHHHHHHHHHHGGG-----------------------PPP--

Sequence (221 aa):
MFALVSTAGIHLREQEPYNVDGDNSWRLIPGNIQTEQLMVTHSHYDHQDADQDINCIFPLDRLRELAAEGIIGGVGDKHLGFMGYTQNFRDLYERVAPEMAKTISRSQADAVILTAGCPLCHRVAAAIAREIEMTGIPTVFITVAPDQTRQAGPPRAIAPLRFTLGNSLGALDSQIYNARFCSMLSVASKQEKSLEPSGSQSMLNMTAASGNQLTFKRPKK

Foldseek 3Di:
DEAEEELQQKDFPPDDGADQVAGLDKYKDFLPDDLLRMDHRYDQADQPQCRVPVCLFTVSVLQVVCCVVVVDVHYFRIYMYHNQDHPCVVCLQPPRLLVRLVVVVVRPHLAYEYGYQHLSSLLSSLSSQVSNVVVVRHYEYQDCNVVSNVVSDHVHYDDDPPAHHNRSQHGPDDVSRNVVVSVSVVVSVVVVPPDDPDDDDDDDDDDDDDDDDDDDDDDDD

Organism: NCBI:txid2778364